Protein 6QM2 (pdb70)

Foldseek 3Di:
DADEDQDFPVCLQVCCVPVVVQQPDKDFDWDDDDHDIDTDADPVVVFVCVLVVVVVVCVVNNQDWDADPDPQADDGIQSDPVDSLPRGEHEGEDAQVDAGPDFHHWLLCVLVCCLQRVSSQVYWYWYFHWHADPRGMIGGNDIDIDTPQLFWWQDPPALTAFDADPLATTTGHGDRNPDPPDDQAHGHPDSLSVVLRSLVRLCSHPVNNVPSPCSQVSNQVSCCVVVVDGDDRDHCVVVVNSGHND

Radius of gyration: 19.68 Å; Cα contacts (8 Å, |Δi|>4): 451; chains: 1; bounding box: 54×49×56 Å

B-factor: mean 117.21, std 22.63, range [53.08, 209.74]

Solvent-accessible surface area: 13839 Å² total; per-residue (Å²): 117,70,157,122,100,94,24,48,1,95,93,0,31,59,41,0,54,101,118,51,130,7,93,92,33,114,30,88,42,98,110,139,130,84,142,96,61,92,42,34,117,113,97,112,52,2,20,114,79,14,60,109,102,0,4,28,14,0,156,173,86,60,5,37,28,33,90,31,144,67,139,116,11,5,3,17,9,27,2,32,95,194,55,128,26,67,73,4,0,12,5,32,18,8,31,58,103,63,75,4,53,20,38,7,3,35,0,102,70,0,2,59,34,0,23,137,84,0,24,9,3,75,0,24,1,0,0,0,0,14,26,12,72,137,121,0,41,16,40,14,115,46,15,35,31,58,45,0,54,55,0,0,52,0,40,108,62,39,0,0,12,8,57,50,126,211,54,84,17,69,74,0,63,9,0,34,33,53,43,179,92,197,112,100,33,53,32,5,107,42,26,52,5,0,0,1,0,0,37,55,0,1,126,54,5,83,51,4,107,148,56,17,105,98,3,73,131,97,0,42,95,16,12,124,183,74,58,140,129,83,11,92,4,41,142,18,146,103,19,18,130,70,0,40,85,233

InterPro domains:
  IPR019064 Type-2 restriction enzyme NlaIV [PF09564] (4-240)

Secondary structure (DSSP, 8-state):
---PPP--HHHHHHHHHHTS-TTT--B-EEEEETTEEEEE--SHHHHHHHHHHHHHHHHHTT---EE-S-SSSS-SEES-SS-TTSSEEEEEEEETTS------EEHHHHHHHHHH-GGGGG-EEEEEEEEE-TT--EEEEEEEEEEGGGG-B--SSSSS-EEEETTEEEEE-----S--S--SSPBPSSHHHHHHHHHHHHHHSTTTGGGSSSHHHHHHHHHHHHHSS------HHHHGGGTS--

Nearest PDB structures (foldseek):
  6qm2-assembly1_A-2  TM=1.004E+00  e=6.231E-53  Neisseria lactamica
  3e41-assembly1_A  TM=4.920E-01  e=2.384E-03  Haemophilus influenzae
  7xm0-assembly3_C  TM=4.792E-01  e=3.067E-01  Staphylococcus aureus
  7xm0-assembly2_B  TM=3.886E-01  e=3.067E-01  Staphylococcus aureus

Organism: Neisseria lactamica (NCBI:txid486)

Structure (mmCIF, N/CA/C/O backbone):
data_6QM2
#
_entry.id   6QM2
#
_cell.length_a   110.380
_cell.length_b   110.380
_cell.length_c   209.006
_cell.angle_alpha   90.00
_cell.angle_beta   90.00
_cell.angle_gamma   120.00
#
_symmetry.space_group_name_H-M   'P 62 2 2'
#
loop_
_entity.id
_entity.type
_entity.pdbx_description
1 polymer 'Type-2 restriction enzyme NlaIV'
2 non-polymer 'SODIUM ION'
3 non-polymer 'POTASSIUM ION'
4 water water
#
loop_
_atom_site.group_PDB
_atom_site.id
_atom_site.type_symbol
_atom_site.label_atom_id
_atom_site.label_alt_id
_atom_site.label_comp_id
_atom_site.label_asym_id
_atom_site.label_entity_id
_atom_site.label_seq_id
_atom_site.pdbx_PDB_ins_code
_atom_site.Cartn_x
_atom_site.Cartn_y
_atom_site.Cartn_z
_atom_site.occupancy
_atom_site.B_iso_or_equiv
_atom_site.auth_seq_id
_atom_site.auth_comp_id
_atom_site.auth_asym_id
_atom_site.auth_atom_id
_atom_site.pdbx_PDB_model_num
ATOM 1 N N . GLY A 1 1 ? 15.401 6.982 17.324 1.00 183.31 -2 GLY A N 1
ATOM 2 C CA . GLY A 1 1 ? 15.498 8.324 17.975 1.00 185.63 -2 GLY A CA 1
ATOM 3 C C . GLY A 1 1 ? 14.253 9.178 17.799 1.00 189.92 -2 GLY A C 1
ATOM 4 O O . GLY A 1 1 ? 13.416 9.254 18.702 1.00 189.52 -2 GLY A O 1
ATOM 5 N N . SER A 1 2 ? 14.139 9.820 16.634 1.00 190.24 -1 SER A N 1
ATOM 6 C CA . SER A 1 2 ? 13.018 10.724 16.328 1.00 183.97 -1 SER A CA 1
ATOM 7 C C . SER A 1 2 ? 12.863 10.980 14.815 1.00 181.86 -1 SER A C 1
ATOM 8 O O . SER A 1 2 ? 13.595 11.792 14.239 1.00 174.39 -1 SER A O 1
ATOM 11 N N . HIS A 1 3 ? 11.904 10.287 14.192 1.00 180.90 0 HIS A N 1
ATOM 12 C CA . HIS A 1 3 ? 11.596 10.442 12.759 1.00 180.20 0 HIS A CA 1
ATOM 13 C C . HIS A 1 3 ? 10.250 11.170 12.618 1.00 174.32 0 HIS A C 1
ATOM 14 O O . HIS A 1 3 ? 9.188 10.551 12.744 1.00 173.25 0 HIS A O 1
ATOM 21 N N . MET A 1 4 ? 10.298 12.480 12.364 1.00 166.26 1 MET A N 1
ATOM 22 C CA . MET A 1 4 ? 9.088 13.321 12.325 1.00 160.43 1 MET A CA 1
ATOM 23 C C . MET A 1 4 ? 8.508 13.485 10.923 1.00 154.45 1 MET A C 1
ATOM 24 O O . MET A 1 4 ? 9.181 13.997 10.028 1.00 160.16 1 MET A O 1
ATOM 29 N N . ILE A 1 5 ? 7.248 13.083 10.758 1.00 146.09 2 ILE A N 1
ATOM 30 C CA . ILE A 1 5 ? 6.530 13.202 9.480 1.00 146.27 2 ILE A CA 1
ATOM 31 C C . ILE A 1 5 ? 5.699 14.504 9.428 1.00 145.57 2 ILE A C 1
ATOM 32 O O . ILE A 1 5 ? 5.303 15.030 10.471 1.00 146.91 2 ILE A O 1
ATOM 37 N N . LYS A 1 6 ? 5.475 15.026 8.217 1.00 143.89 3 LYS A N 1
ATOM 38 C CA . LYS A 1 6 ? 4.562 16.160 7.972 1.00 136.60 3 LYS A CA 1
ATOM 39 C C . LYS A 1 6 ? 3.232 15.630 7.446 1.00 129.79 3 LYS A C 1
ATOM 40 O O . LYS A 1 6 ? 3.209 14.939 6.427 1.00 130.77 3 LYS A O 1
ATOM 46 N N . LEU A 1 7 ? 2.135 15.965 8.125 1.00 125.99 4 LEU A N 1
ATOM 47 C CA . LEU A 1 7 ? 0.790 15.571 7.690 1.00 122.45 4 LEU A CA 1
ATOM 48 C C . LEU A 1 7 ? -0.100 16.771 7.349 1.00 115.67 4 LEU A C 1
ATOM 49 O O . LEU A 1 7 ? 0.178 17.914 7.730 1.00 104.05 4 LEU A O 1
ATOM 54 N N . THR A 1 8 ? -1.162 16.474 6.604 1.00 114.35 5 THR A N 1
ATOM 55 C CA . THR A 1 8 ? -2.222 17.431 6.297 1.00 117.70 5 THR A CA 1
ATOM 56 C C . THR A 1 8 ? -3.473 17.106 7.130 1.00 118.89 5 THR A C 1
ATOM 57 O O . THR A 1 8 ? -3.581 16.022 7.712 1.00 122.94 5 THR A O 1
ATOM 61 N N . ALA A 1 9 ? -4.403 18.057 7.185 1.00 113.57 6 ALA A N 1
ATOM 62 C CA . ALA A 1 9 ? -5.623 17.934 7.988 1.00 111.36 6 ALA A CA 1
ATOM 63 C C . ALA A 1 9 ? -6.484 16.722 7.617 1.00 111.44 6 ALA A C 1
ATOM 64 O O . ALA A 1 9 ? -7.068 16.087 8.495 1.00 111.74 6 ALA A O 1
ATOM 66 N N . GLN A 1 10 ? -6.558 16.412 6.323 1.00 114.67 7 GLN A N 1
ATOM 67 C CA . GLN A 1 10 ? -7.309 15.247 5.834 1.00 115.34 7 GLN A CA 1
ATOM 68 C C . GLN A 1 10 ? -6.641 13.922 6.231 1.00 117.11 7 GLN A C 1
ATOM 69 O O . GLN A 1 10 ? -7.330 12.942 6.521 1.00 115.91 7 GLN A O 1
ATOM 75 N N . GLN A 1 11 ? -5.309 13.895 6.236 1.00 118.23 8 GLN A N 1
ATOM 76 C CA . GLN A 1 11 ? -4.556 12.720 6.686 1.00 123.43 8 GLN A CA 1
ATOM 77 C C . GLN A 1 11 ? -4.748 12.494 8.190 1.00 124.96 8 GLN A C 1
ATOM 78 O O . GLN A 1 11 ? -4.892 11.353 8.627 1.00 128.01 8 GLN A O 1
ATOM 84 N N . ILE A 1 12 ? -4.758 13.584 8.964 1.00 122.39 9 ILE A N 1
ATOM 85 C CA . ILE A 1 12 ? -5.023 13.529 10.413 1.00 115.31 9 ILE A CA 1
ATOM 86 C C . ILE A 1 12 ? -6.454 13.056 10.689 1.00 111.80 9 ILE A C 1
ATOM 87 O O . ILE A 1 12 ? -6.669 12.217 11.563 1.00 108.71 9 ILE A O 1
ATOM 92 N N . PHE A 1 13 ? -7.417 13.603 9.949 1.00 112.05 10 PHE A N 1
ATOM 93 C CA . PHE A 1 13 ? -8.816 13.177 10.036 1.00 114.23 10 PHE A CA 1
ATOM 94 C C . PHE A 1 13 ? -8.939 11.676 9.780 1.00 116.87 10 PHE A C 1
ATOM 95 O O . PHE A 1 13 ? -9.475 10.946 10.613 1.00 118.41 10 PHE A O 1
ATOM 103 N N . ASP A 1 14 ? -8.410 11.226 8.642 1.00 122.78 11 ASP A N 1
ATOM 104 C CA . ASP A 1 14 ? -8.471 9.810 8.253 1.00 123.56 11 ASP A CA 1
ATOM 105 C C . ASP A 1 14 ? -7.689 8.897 9.199 1.00 124.68 11 ASP A C 1
ATOM 106 O O . ASP A 1 14 ? -8.117 7.769 9.453 1.00 128.90 11 ASP A O 1
ATOM 111 N N . LYS A 1 15 ? -6.557 9.377 9.717 1.00 125.91 12 LYS A N 1
ATOM 112 C CA . LYS A 1 15 ? -5.751 8.587 10.651 1.00 130.17 12 LYS A CA 1
ATOM 113 C C . LYS A 1 15 ? -6.511 8.342 11.955 1.00 132.66 12 LYS A C 1
ATOM 114 O O . LYS A 1 15 ? -6.594 7.203 12.415 1.00 140.65 12 LYS A O 1
ATOM 120 N N . LEU A 1 16 ? -7.076 9.403 12.533 1.00 130.98 13 LEU A N 1
ATOM 121 C CA . LEU A 1 16 ? -7.921 9.282 13.732 1.00 126.12 13 LEU A CA 1
ATOM 122 C C . LEU A 1 16 ? -9.101 8.332 13.522 1.00 124.30 13 LEU A C 1
ATOM 123 O O . LEU A 1 16 ? -9.452 7.559 14.412 1.00 124.34 13 LEU A O 1
ATOM 128 N N . LEU A 1 17 ? -9.700 8.389 12.338 1.00 125.31 14 LEU A N 1
ATOM 129 C CA . LEU A 1 17 ? -10.904 7.618 12.045 1.00 131.02 14 LEU A CA 1
ATOM 130 C C . LEU A 1 17 ? -10.603 6.115 11.896 1.00 138.39 14 LEU A C 1
ATOM 131 O O . LEU A 1 17 ? -11.323 5.286 12.461 1.00 141.30 14 LEU A O 1
ATOM 136 N N . ASP A 1 18 ? -9.531 5.782 11.169 1.00 142.94 15 ASP A N 1
ATOM 137 C CA . ASP A 1 18 ? -9.195 4.388 10.803 1.00 139.36 15 ASP A CA 1
ATOM 138 C C . ASP A 1 18 ? -8.119 3.724 11.672 1.00 136.01 15 ASP A C 1
ATOM 139 O O . ASP A 1 18 ? -8.233 2.543 12.010 1.00 131.04 15 ASP A O 1
ATOM 144 N N . GLU A 1 19 ? -7.080 4.483 12.016 1.00 134.57 16 GLU A N 1
ATOM 145 C CA . GLU A 1 19 ? -5.894 3.953 12.696 1.00 137.64 16 GLU A CA 1
ATOM 146 C C . GLU A 1 19 ? -6.037 4.025 14.225 1.00 139.64 16 GLU A C 1
ATOM 147 O O . GLU A 1 19 ? -5.768 3.048 14.925 1.00 144.97 16 GLU A O 1
ATOM 153 N N . GLU A 1 20 ? -6.455 5.185 14.728 1.00 140.78 17 GLU A N 1
ATOM 154 C CA . GLU A 1 20 ? -6.790 5.368 16.150 1.00 135.41 17 GLU A CA 1
ATOM 155 C C . GLU A 1 20 ? -8.105 4.671 16.520 1.00 133.02 17 GLU A C 1
ATOM 156 O O . GLU A 1 20 ? -8.262 4.222 17.657 1.00 124.54 17 GLU A O 1
ATOM 162 N N . LYS A 1 21 ? -9.036 4.603 15.560 1.00 138.16 18 LYS A N 1
ATOM 163 C CA . LYS A 1 21 ? -10.401 4.091 15.769 1.00 142.55 18 LYS A CA 1
ATOM 164 C C . LYS A 1 21 ? -11.108 4.936 16.831 1.00 139.66 18 LYS A C 1
ATOM 165 O O . LYS A 1 21 ? -11.539 4.438 17.872 1.00 142.97 18 LYS A O 1
ATOM 171 N N . ILE A 1 22 ? -11.202 6.230 16.534 1.00 133.16 19 ILE A N 1
ATOM 172 C CA . ILE A 1 22 ? -11.723 7.234 17.466 1.00 127.95 19 ILE A CA 1
ATOM 173 C C . ILE A 1 22 ? -13.217 7.047 17.777 1.00 126.17 19 ILE A C 1
ATOM 174 O O . ILE A 1 22 ? -13.641 7.308 18.903 1.00 127.47 19 ILE A O 1
ATOM 179 N N . LEU A 1 23 ? -13.999 6.577 16.803 1.00 123.94 20 LEU A N 1
ATOM 180 C CA . LEU A 1 23 ? -15.449 6.418 16.986 1.00 129.83 20 LEU A CA 1
ATOM 181 C C . LEU A 1 23 ? -15.819 5.327 17.992 1.00 136.40 20 LEU A C 1
ATOM 182 O O . LEU A 1 23 ? -16.799 5.466 18.725 1.00 140.46 20 LEU A O 1
ATOM 187 N N . SER A 1 24 ? -15.033 4.253 18.019 1.00 143.57 21 SER A N 1
ATOM 188 C CA . SER A 1 24 ? -15.223 3.151 18.968 1.00 143.20 21 SER A CA 1
ATOM 189 C C . SER A 1 24 ? -14.358 3.267 20.239 1.00 138.23 21 SER A C 1
ATOM 190 O O . SER A 1 24 ? -14.452 2.415 21.123 1.00 143.20 21 SER A O 1
ATOM 193 N N . ALA A 1 25 ? -13.538 4.316 20.342 1.00 133.93 22 ALA A N 1
ATOM 194 C CA . ALA A 1 25 ? -12.619 4.480 21.476 1.00 132.69 22 ALA A CA 1
ATOM 195 C C . ALA A 1 25 ? -13.338 4.941 22.737 1.00 128.15 22 ALA A C 1
ATOM 196 O O . ALA A 1 25 ? -14.400 5.568 22.665 1.00 125.63 22 ALA A O 1
ATOM 198 N N A ASN A 1 26 ? -12.747 4.620 23.886 0.50 125.96 23 ASN A N 1
ATOM 199 N N B ASN A 1 26 ? -12.738 4.618 23.884 0.50 129.61 23 ASN A N 1
ATOM 200 C CA A ASN A 1 26 ? -13.267 5.022 25.190 0.50 125.10 23 ASN A CA 1
ATOM 201 C CA B ASN A 1 26 ? -13.241 5.000 25.203 0.50 131.00 23 ASN A CA 1
ATOM 202 C C A ASN A 1 26 ? -12.197 5.849 25.898 0.50 123.75 23 ASN A C 1
ATOM 203 C C B ASN A 1 26 ? -12.190 5.876 25.874 0.50 127.15 23 ASN A C 1
ATOM 204 O O A ASN A 1 26 ? -11.003 5.661 25.660 0.50 122.37 23 ASN A O 1
ATOM 205 O O B ASN A 1 26 ? -10.999 5.751 25.585 0.50 125.77 23 ASN A O 1
ATOM 214 N N . GLY A 1 27 ? -12.636 6.764 26.759 1.00 125.40 24 GLY A N 1
ATOM 215 C CA . GLY A 1 27 ? -11.732 7.662 27.484 1.00 124.85 24 GLY A CA 1
ATOM 216 C C . GLY A 1 27 ? -12.391 8.262 28.709 1.00 124.09 24 GLY A C 1
ATOM 217 O O . GLY A 1 27 ? -13.597 8.119 28.894 1.00 124.39 24 GLY A O 1
ATOM 218 N N . GLN A 1 28 ? -11.603 8.939 29.542 1.00 123.91 25 GLN A N 1
ATOM 219 C CA . GLN A 1 28 ? -12.106 9.508 30.798 1.00 122.52 25 GLN A CA 1
ATOM 220 C C . GLN A 1 28 ? -11.094 10.431 31.483 1.00 119.70 25 GLN A C 1
ATOM 221 O O . GLN A 1 28 ? -9.886 10.203 31.407 1.00 115.87 25 GLN A O 1
ATOM 227 N N . ILE A 1 29 ? -11.601 11.460 32.163 1.00 118.92 26 ILE A N 1
ATOM 228 C CA . ILE A 1 29 ? -10.762 12.351 32.974 1.00 118.66 26 ILE A CA 1
ATOM 229 C C . ILE A 1 29 ? -10.574 11.655 34.316 1.00 117.16 26 ILE A C 1
ATOM 230 O O . ILE A 1 29 ? -11.505 11.023 34.823 1.00 112.51 26 ILE A O 1
ATOM 235 N N . ARG A 1 30 ? -9.379 11.777 34.890 1.00 117.84 27 ARG A N 1
ATOM 236 C CA . ARG A 1 30 ? -9.048 11.065 36.121 1.00 121.23 27 ARG A CA 1
ATOM 237 C C . ARG A 1 30 ? -8.034 11.844 36.963 1.00 116.54 27 ARG A C 1
ATOM 238 O O . ARG A 1 30 ? -7.027 12.320 36.438 1.00 118.31 27 ARG A O 1
ATOM 246 N N . PHE A 1 31 ? -8.314 11.974 38.262 1.00 113.12 28 PHE A N 1
ATOM 247 C CA . PHE A 1 31 ? -7.444 12.701 39.191 1.00 113.98 28 PHE A CA 1
ATOM 248 C C . PHE A 1 31 ? -6.736 11.726 40.122 1.00 114.97 28 PHE A C 1
ATOM 249 O O . PHE A 1 31 ? -7.386 10.978 40.845 1.00 115.86 28 PHE A O 1
ATOM 257 N N . PHE A 1 32 ? -5.405 11.757 40.096 1.00 117.84 29 PHE A N 1
ATOM 258 C CA . PHE A 1 32 ? -4.561 10.926 40.946 1.00 120.49 29 PHE A CA 1
ATOM 2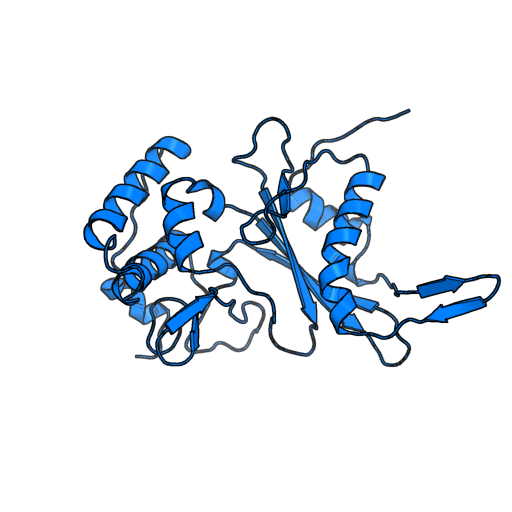59 C C . PHE A 1 32 ? -3.995 11.816 42.043 1.00 121.12 29 PHE A C 1
ATOM 260 O O . PHE A 1 32 ? -3.628 12.958 41.784 1.00 126.10 29 PHE A O 1
ATOM 268 N N . LEU A 1 33 ? -3.951 11.299 43.266 1.00 121.60 30 LEU A N 1
ATOM 269 C CA . LEU A 1 33 ? -3.231 11.942 44.370 1.00 121.05 30 LEU A CA 1
ATOM 270 C C . LEU A 1 33 ? -2.916 10.864 45.401 1.00 123.78 30 LEU A C 1
ATOM 271 O O . LEU A 1 33 ? -3.799 10.082 45.765 1.00 127.77 30 LEU A O 1
ATOM 276 N N . GLY A 1 34 ? -1.663 10.818 45.855 1.00 124.71 31 GLY A N 1
ATOM 277 C CA . GLY A 1 34 ? -1.209 9.778 46.773 1.00 126.51 31 GLY A CA 1
ATOM 278 C C . GLY A 1 34 ? -1.350 8.409 46.130 1.00 130.37 31 GLY A C 1
ATOM 279 O O . GLY A 1 34 ? -0.725 8.151 45.101 1.00 136.74 31 GLY A O 1
ATOM 280 N N . ASP A 1 35 ? -2.194 7.555 46.715 1.00 131.63 32 ASP A N 1
ATOM 281 C CA . ASP A 1 35 ? -2.488 6.218 46.166 1.00 130.14 32 ASP A CA 1
ATOM 282 C C . ASP A 1 35 ? -3.957 6.029 45.758 1.00 129.44 32 ASP A C 1
ATOM 283 O O . ASP A 1 35 ? -4.384 4.899 45.502 1.00 131.92 32 ASP A O 1
ATOM 288 N N . VAL A 1 36 ? -4.722 7.118 45.691 1.00 128.47 33 VAL A N 1
ATOM 289 C CA . VAL A 1 36 ? -6.129 7.052 45.302 1.00 128.59 33 VAL A CA 1
ATOM 290 C C . VAL A 1 36 ? -6.324 7.820 43.999 1.00 125.37 33 VAL A C 1
ATOM 291 O O . VAL A 1 36 ? -5.790 8.921 43.831 1.00 124.40 33 VAL A O 1
ATOM 295 N N . ASP A 1 37 ? -7.074 7.220 43.078 1.00 121.11 34 ASP A N 1
ATOM 296 C CA . ASP A 1 37 ? -7.473 7.881 41.844 1.00 123.06 34 ASP A CA 1
ATOM 297 C C . ASP A 1 37 ? -8.990 7.796 41.696 1.00 121.62 34 ASP A C 1
ATOM 298 O O . ASP A 1 37 ? -9.599 6.797 42.086 1.00 123.26 34 ASP A O 1
ATOM 303 N N . ILE A 1 38 ? -9.593 8.852 41.154 1.00 122.19 35 ILE A N 1
ATOM 304 C CA . ILE A 1 38 ? -11.047 8.926 40.989 1.00 123.54 35 ILE A CA 1
ATOM 305 C C . ILE A 1 38 ? -11.418 9.397 39.594 1.00 120.52 35 ILE A C 1
ATOM 306 O O . ILE A 1 38 ? -10.664 10.136 38.962 1.00 116.90 35 ILE A O 1
ATOM 311 N N . ILE A 1 39 ? -12.596 8.982 39.138 1.00 121.95 36 ILE A N 1
ATOM 312 C CA . ILE A 1 39 ? -13.207 9.538 37.934 1.00 123.68 36 ILE A CA 1
ATOM 313 C C . ILE A 1 39 ? -13.524 11.017 38.190 1.00 123.88 36 ILE A C 1
ATOM 314 O O . ILE A 1 39 ? -13.838 11.401 39.319 1.00 127.83 36 ILE A O 1
ATOM 319 N N . VAL A 1 40 ? -13.412 11.837 37.149 1.00 124.12 37 VAL A N 1
ATOM 320 C CA . VAL A 1 40 ? -13.817 13.239 37.205 1.00 123.74 37 VAL A CA 1
ATOM 321 C C . VAL A 1 40 ? -14.957 13.431 36.208 1.00 126.78 37 VAL A C 1
ATOM 322 O O . VAL A 1 40 ? -14.811 13.114 35.026 1.00 123.98 37 VAL A O 1
ATOM 326 N N . LYS A 1 41 ? -16.084 13.949 36.695 1.00 135.62 38 LYS A N 1
ATOM 327 C CA . LYS A 1 41 ? -17.320 14.023 35.912 1.00 145.60 38 LYS A CA 1
ATOM 328 C C . LYS A 1 41 ? -17.764 15.454 35.574 1.00 149.13 38 LYS A C 1
ATOM 329 O O . LYS A 1 41 ? -18.932 15.665 35.242 1.00 154.42 38 LYS A O 1
ATOM 335 N N . GLN A 1 42 ? -16.855 16.429 35.639 1.00 151.25 39 GLN A N 1
ATOM 336 C CA . GLN A 1 42 ? -17.181 17.799 35.220 1.00 153.86 39 GLN A CA 1
ATOM 337 C C . GLN A 1 42 ? -17.274 17.842 33.695 1.00 160.07 39 GLN A C 1
ATOM 338 O O . GLN A 1 42 ? -16.294 17.571 32.999 1.00 160.27 39 GLN A O 1
ATOM 344 N N . LYS A 1 43 ? -18.459 18.181 33.191 1.00 169.40 40 LYS A N 1
ATOM 345 C CA . LYS A 1 43 ? -18.808 17.981 31.775 1.00 177.27 40 LYS A CA 1
ATOM 346 C C . LYS A 1 43 ? -18.261 19.081 30.855 1.00 178.67 40 LYS A C 1
ATOM 347 O O . LYS A 1 43 ? -17.883 18.808 29.711 1.00 180.03 40 LYS A O 1
ATOM 353 N N . ASP A 1 44 ? -18.242 20.316 31.357 1.00 172.22 41 ASP A N 1
ATOM 354 C CA . ASP A 1 44 ? -17.680 21.471 30.630 1.00 163.35 41 ASP A CA 1
ATOM 355 C C . ASP A 1 44 ? -16.163 21.392 30.352 1.00 161.08 41 ASP A C 1
ATOM 356 O O . ASP A 1 44 ? -15.686 21.988 29.384 1.00 164.05 41 ASP A O 1
ATOM 361 N N . VAL A 1 45 ? -15.421 20.665 31.191 1.00 156.77 42 VAL A N 1
ATOM 362 C CA . VAL A 1 45 ? -13.962 20.494 31.031 1.00 151.40 42 VAL A CA 1
ATOM 363 C C . VAL A 1 45 ? -13.581 19.664 29.790 1.00 149.30 42 VAL A C 1
ATOM 364 O O . VAL A 1 45 ? -12.490 19.848 29.244 1.00 153.11 42 VAL A O 1
ATOM 368 N N . VAL A 1 46 ? -14.472 18.779 29.334 1.00 145.27 43 VAL A N 1
ATOM 369 C CA . VAL A 1 46 ? -14.167 17.875 28.212 1.00 146.01 43 VAL A CA 1
ATOM 370 C C . VAL A 1 46 ? -13.853 18.658 26.933 1.00 145.30 43 VAL A C 1
ATOM 371 O O . VAL A 1 46 ? -12.829 18.412 26.303 1.00 142.88 43 VAL A O 1
ATOM 375 N N . GLY A 1 47 ? -14.718 19.606 26.575 1.00 145.98 44 GLY A N 1
ATOM 376 C CA . GLY A 1 47 ? -14.542 20.428 25.368 1.00 143.62 44 GLY A CA 1
ATOM 377 C C . GLY A 1 47 ? -13.229 21.196 25.281 1.00 142.49 44 GLY A C 1
ATOM 378 O O . GLY A 1 47 ? -12.630 21.283 24.206 1.00 145.55 44 GLY A O 1
ATOM 379 N N . ASN A 1 48 ? -12.781 21.743 26.412 1.00 141.75 45 ASN A N 1
ATOM 380 C CA . ASN A 1 48 ? -11.511 22.488 26.482 1.00 140.57 45 ASN A CA 1
ATOM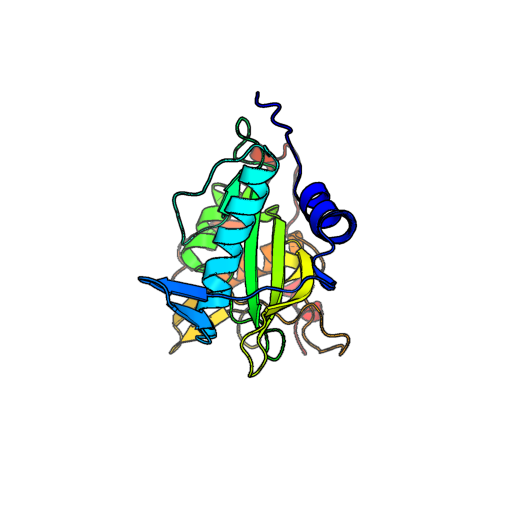 381 C C . ASN A 1 48 ? -10.275 21.591 26.388 1.00 136.51 45 ASN A C 1
ATOM 382 O O . ASN A 1 48 ? -9.205 22.055 25.980 1.00 132.74 45 ASN A O 1
ATOM 387 N N . ILE A 1 49 ? -10.428 20.321 26.770 1.00 132.26 46 ILE A N 1
ATOM 388 C CA . ILE A 1 49 ? -9.316 19.381 26.872 1.00 127.81 46 ILE A CA 1
ATOM 389 C C . ILE A 1 49 ? -9.120 18.493 25.634 1.00 123.90 46 ILE A C 1
ATOM 390 O O . ILE A 1 49 ? -8.040 17.928 25.470 1.00 130.36 46 ILE A O 1
ATOM 395 N N . ILE A 1 50 ? -10.130 18.371 24.768 1.00 120.20 47 ILE A N 1
ATOM 396 C CA . ILE A 1 50 ? -9.979 17.595 23.522 1.00 118.97 47 ILE A CA 1
ATOM 397 C C . ILE A 1 50 ? -8.901 18.242 22.650 1.00 119.80 47 ILE A C 1
ATOM 398 O O . ILE A 1 50 ? -8.077 17.545 22.061 1.00 119.33 47 ILE A O 1
ATOM 403 N N . GLN A 1 51 ? -8.914 19.572 22.575 1.00 124.29 48 GLN A N 1
ATOM 404 C CA . GLN A 1 51 ? -7.885 20.325 21.851 1.00 127.73 48 GLN A CA 1
ATOM 405 C C . GLN A 1 51 ? -6.475 20.006 22.375 1.00 123.54 48 GLN A C 1
ATOM 406 O O . GLN A 1 51 ? -5.553 19.794 21.587 1.00 117.74 48 GLN A O 1
ATOM 412 N N . GLU A 1 52 ? -6.330 19.952 23.699 1.00 121.74 49 GLU A N 1
ATOM 413 C CA . GLU A 1 52 ? -5.046 19.632 24.337 1.00 121.18 49 GLU A CA 1
ATOM 414 C C . GLU A 1 52 ? -4.631 18.192 24.025 1.00 111.83 49 GLU A C 1
ATOM 415 O O . GLU A 1 52 ? -3.448 17.910 23.826 1.00 108.33 49 GLU A O 1
ATOM 421 N N . TRP A 1 53 ? -5.615 17.294 24.004 1.00 106.02 50 TRP A N 1
ATOM 422 C CA . TRP A 1 53 ? -5.400 15.874 23.721 1.00 108.12 50 TRP A CA 1
ATOM 423 C C . TRP A 1 53 ? -4.905 15.618 22.305 1.00 110.36 50 TRP A C 1
ATOM 424 O O . TRP A 1 53 ? -4.015 14.789 22.106 1.00 117.59 50 TRP A O 1
ATOM 435 N N . LEU A 1 54 ? -5.495 16.302 21.325 1.00 109.58 51 LEU A N 1
ATOM 436 C CA . LEU A 1 54 ? -5.017 16.214 19.946 1.00 106.37 51 LEU A CA 1
ATOM 437 C C . LEU A 1 54 ? -3.571 16.695 19.867 1.00 106.70 51 LEU A C 1
ATOM 438 O O . LEU A 1 54 ? -2.760 16.097 19.167 1.00 108.72 51 LEU A O 1
ATOM 443 N N . GLY A 1 55 ? -3.258 17.763 20.602 1.00 108.93 52 GLY A N 1
ATOM 444 C CA . GLY A 1 55 ? -1.878 18.207 20.806 1.00 112.72 52 GLY A CA 1
ATOM 445 C C . GLY A 1 55 ? -0.957 17.081 21.246 1.00 116.11 52 GLY A C 1
ATOM 446 O O . GLY A 1 55 ? 0.092 16.864 20.646 1.00 120.00 52 GLY A O 1
ATOM 447 N N . GLY A 1 56 ? -1.367 16.353 22.282 1.00 117.58 53 GLY A N 1
ATOM 448 C CA . GLY A 1 56 ? -0.624 15.188 22.764 1.00 114.58 53 GLY A CA 1
ATOM 449 C C . GLY A 1 56 ? -0.554 14.039 21.770 1.00 113.02 53 GLY A C 1
ATOM 450 O O . GLY A 1 56 ? 0.464 13.359 21.686 1.00 117.40 53 GLY A O 1
ATOM 451 N N . TRP A 1 57 ? -1.640 13.821 21.030 1.00 111.22 54 TRP A N 1
ATOM 452 C CA . TRP A 1 57 ? -1.709 12.773 19.998 1.00 114.18 54 TRP A CA 1
ATOM 453 C C . TRP A 1 57 ? -0.789 13.056 18.818 1.00 118.54 54 TRP A C 1
ATOM 454 O O . TRP A 1 57 ? -0.138 12.147 18.308 1.00 123.52 54 TRP A O 1
ATOM 465 N N . LEU A 1 58 ? -0.769 14.307 18.366 1.00 118.65 55 LEU A N 1
ATOM 466 C CA . LEU A 1 58 ? 0.170 14.734 17.332 1.00 120.85 55 LEU A CA 1
ATOM 467 C C . LEU A 1 58 ? 1.614 14.578 17.817 1.00 125.59 55 LEU A C 1
ATOM 468 O O . LEU A 1 58 ? 2.457 14.031 17.105 1.00 131.26 55 LEU A O 1
ATOM 473 N N . ARG A 1 59 ? 1.877 15.044 19.037 1.00 127.80 56 ARG A N 1
ATOM 474 C CA . ARG A 1 59 ? 3.232 15.057 19.599 1.00 131.13 56 ARG A CA 1
ATOM 475 C C . ARG A 1 59 ? 3.767 13.637 19.851 1.00 134.81 56 ARG A C 1
ATOM 476 O O . ARG A 1 59 ? 4.969 13.398 19.716 1.00 135.01 56 ARG A O 1
ATOM 484 N N . LYS A 1 60 ? 2.871 12.705 20.189 1.00 138.52 57 LYS A N 1
ATOM 485 C CA . LYS A 1 60 ? 3.232 11.293 20.381 1.00 140.69 57 LYS A CA 1
ATOM 486 C C . LYS A 1 60 ? 3.417 10.529 19.067 1.00 136.34 57 LYS A C 1
ATOM 487 O O . LYS A 1 60 ? 4.144 9.538 19.038 1.00 144.92 57 LYS A O 1
ATOM 493 N N . ARG A 1 61 ? 2.766 10.972 17.992 1.00 131.90 58 ARG A N 1
ATOM 494 C CA . ARG A 1 61 ? 2.997 10.398 16.655 1.00 132.49 58 ARG A CA 1
ATOM 495 C C . ARG A 1 61 ? 4.114 11.097 15.863 1.00 132.67 58 ARG A C 1
ATOM 496 O O . ARG A 1 61 ? 4.238 10.881 14.653 1.00 127.11 58 ARG A O 1
ATOM 504 N N . GLU A 1 62 ? 4.916 11.929 16.539 1.00 136.20 59 GLU A N 1
ATOM 505 C CA . GLU A 1 62 ? 6.052 12.637 15.934 1.00 142.00 59 GLU A CA 1
ATOM 506 C C . GLU A 1 62 ? 5.630 13.652 14.850 1.00 143.31 59 GLU A C 1
ATOM 507 O O . GLU A 1 62 ? 6.485 14.146 14.107 1.00 145.76 59 GLU A O 1
ATOM 513 N N . ILE A 1 63 ? 4.335 13.990 14.786 1.00 137.28 60 ILE A N 1
ATOM 514 C CA . ILE A 1 63 ? 3.797 14.816 13.700 1.00 127.22 60 ILE A CA 1
ATOM 515 C C . ILE A 1 63 ? 4.180 16.276 13.933 1.00 124.66 60 ILE A C 1
ATOM 516 O O . ILE A 1 63 ? 4.141 16.785 15.054 1.00 116.82 60 ILE A O 1
ATOM 521 N N . GLU A 1 64 ? 4.540 16.931 12.839 1.00 126.95 61 GLU A N 1
ATOM 522 C CA . GLU A 1 64 ? 5.183 18.229 12.862 1.00 128.65 61 GLU A CA 1
ATOM 523 C C . GLU A 1 64 ? 4.102 19.302 12.950 1.00 120.81 61 GLU A C 1
ATOM 524 O O . GLU A 1 64 ? 3.142 19.266 12.176 1.00 118.15 61 GLU A O 1
ATOM 530 N N . PHE A 1 65 ? 4.237 20.229 13.902 1.00 114.53 62 PHE A N 1
ATOM 531 C CA . PHE A 1 65 ? 3.310 21.368 14.017 1.00 112.21 62 PHE A CA 1
ATOM 532 C C . PHE A 1 65 ? 3.814 22.492 14.918 1.00 108.01 62 PHE A C 1
ATOM 533 O O . PHE A 1 65 ? 4.722 22.302 15.725 1.00 105.21 62 PHE A O 1
ATOM 541 N N . ASP A 1 66 ? 3.186 23.654 14.771 1.00 112.12 63 ASP A N 1
ATOM 542 C CA . ASP A 1 66 ? 3.311 24.762 15.718 1.00 119.01 63 ASP A CA 1
ATOM 543 C C . ASP A 1 66 ? 1.949 25.047 16.338 1.00 119.11 63 ASP A C 1
ATOM 544 O O . ASP A 1 66 ? 0.912 24.691 15.774 1.00 117.48 63 ASP A O 1
ATOM 549 N N . VAL A 1 67 ? 1.970 25.701 17.498 1.00 118.96 64 VAL A N 1
ATOM 550 C CA . VAL A 1 67 ? 0.749 26.074 18.220 1.00 115.98 64 VAL A CA 1
ATOM 551 C C . VAL A 1 67 ? 0.499 27.567 18.100 1.00 113.71 64 VAL A C 1
ATOM 552 O O . VAL A 1 67 ? 1.434 28.366 17.995 1.00 116.96 64 VAL A O 1
ATOM 556 N N . SER A 1 68 ? -0.775 27.931 18.126 1.00 112.70 65 SER A N 1
ATOM 557 C CA . SER A 1 68 ? -1.184 29.318 18.003 1.00 116.33 65 SER A CA 1
ATOM 558 C C . SER A 1 68 ? -1.120 30.022 19.350 1.00 120.25 65 SER A C 1
ATOM 559 O O . SER A 1 68 ? -1.588 29.494 20.357 1.00 122.90 65 SER A O 1
ATOM 562 N N . THR A 1 69 ? -0.559 31.227 19.347 1.00 126.78 66 THR A N 1
ATOM 563 C CA . THR A 1 69 ? -0.439 32.048 20.552 1.00 132.00 66 THR A CA 1
ATOM 564 C C . THR A 1 69 ? -1.689 32.911 20.825 1.00 133.65 66 THR A C 1
ATOM 565 O O . THR A 1 69 ? -1.770 33.562 21.868 1.00 139.76 66 THR A O 1
ATOM 569 N N . ASN A 1 70 ? -2.644 32.917 19.890 1.00 133.46 67 ASN A N 1
ATOM 570 C CA . ASN A 1 70 ? -3.869 33.710 19.981 1.00 130.94 67 ASN A CA 1
ATOM 571 C C . ASN A 1 70 ? -5.062 32.760 20.110 1.00 129.17 67 ASN A C 1
ATOM 572 O O . ASN A 1 70 ? -5.375 32.044 19.161 1.00 119.25 67 ASN A O 1
ATOM 577 N N . THR A 1 71 ? -5.723 32.749 21.266 1.00 134.94 68 THR A N 1
ATOM 578 C CA . THR A 1 71 ? -6.913 31.904 21.471 1.00 137.88 68 THR A CA 1
ATOM 579 C C . THR A 1 71 ? -8.181 32.440 20.785 1.00 134.52 68 THR A C 1
ATOM 580 O O . THR A 1 71 ? -9.089 31.663 20.477 1.00 128.41 68 THR A O 1
ATOM 584 N N . GLN A 1 72 ? -8.238 33.753 20.549 1.00 134.19 69 GLN A N 1
ATOM 585 C CA . GLN A 1 72 ? -9.438 34.410 20.002 1.00 136.67 69 GLN A CA 1
ATOM 586 C C . GLN A 1 72 ? -9.674 34.202 18.500 1.00 131.71 69 GLN A C 1
ATOM 587 O O . GLN A 1 72 ? -10.813 34.309 18.038 1.00 131.37 69 GLN A O 1
ATOM 593 N N . MET A 1 73 ? -8.613 33.902 17.751 1.00 129.76 70 MET A N 1
ATOM 594 C CA . MET A 1 73 ? -8.670 33.788 16.289 1.00 126.31 70 MET A CA 1
ATOM 595 C C . MET A 1 73 ? -8.224 32.396 15.850 1.00 120.20 70 MET A C 1
ATOM 596 O O . MET A 1 73 ? -7.431 31.771 16.553 1.00 117.55 70 MET A O 1
ATOM 601 N N . PRO A 1 74 ? -8.719 31.892 14.697 1.00 116.59 71 PRO A N 1
ATOM 602 C CA . PRO A 1 74 ? -8.116 30.657 14.175 1.00 114.63 71 PRO A CA 1
ATOM 603 C C . PRO A 1 74 ? -6.698 30.898 13.623 1.00 111.07 71 PRO A C 1
ATOM 604 O O . PRO A 1 74 ? -6.338 32.049 13.348 1.00 110.47 71 PRO A O 1
ATOM 608 N N . PRO A 1 75 ? -5.882 29.833 13.483 1.00 106.67 72 PRO A N 1
ATOM 609 C CA . PRO A 1 75 ? -6.116 28.424 13.791 1.00 107.07 72 PRO A CA 1
ATOM 610 C C . PRO A 1 75 ? -5.611 28.053 15.189 1.00 104.45 72 PRO A C 1
ATOM 611 O O . PRO A 1 75 ? -5.195 28.933 15.944 1.00 99.96 72 PRO A O 1
ATOM 615 N N . ASP A 1 76 ? -5.679 26.770 15.529 1.00 102.14 73 ASP A N 1
ATOM 616 C CA . ASP A 1 76 ? -5.082 26.245 16.759 1.00 104.59 73 ASP A CA 1
ATOM 617 C C . ASP A 1 76 ? -3.709 25.649 16.470 1.00 102.84 73 ASP A C 1
ATOM 618 O O . ASP A 1 76 ? -2.766 25.861 17.238 1.00 101.33 73 ASP A O 1
ATOM 623 N N . PHE A 1 77 ? -3.604 24.901 15.372 1.00 105.16 74 PHE A N 1
ATOM 624 C CA . PHE A 1 77 ? -2.344 24.293 14.949 1.00 105.79 74 PHE A CA 1
ATOM 625 C C . PHE A 1 77 ? -1.948 24.713 13.539 1.00 104.61 74 PHE A C 1
ATOM 626 O O . PHE A 1 77 ? -2.799 24.838 12.654 1.00 104.33 74 PHE A O 1
ATOM 634 N N . PHE A 1 78 ? -0.647 24.926 13.351 1.00 103.46 75 PHE A N 1
ATOM 635 C CA . PHE A 1 78 ? -0.045 25.107 12.032 1.00 100.21 75 PHE A CA 1
ATOM 636 C C . PHE A 1 78 ? 0.625 23.793 11.626 1.00 98.33 75 PHE A C 1
ATOM 637 O O . PHE A 1 78 ? 1.682 23.458 12.155 1.00 101.15 75 PHE A O 1
ATOM 645 N N . LEU A 1 79 ? 0.023 23.055 10.694 1.00 96.27 76 LEU A N 1
ATOM 646 C CA . LEU A 1 79 ? 0.559 21.744 10.278 1.00 101.60 76 LEU A CA 1
ATOM 647 C C . LEU A 1 79 ? 1.788 21.809 9.343 1.00 105.92 76 LEU A C 1
ATOM 648 O O . LEU A 1 79 ? 2.417 20.779 9.076 1.00 104.28 76 LEU A O 1
ATOM 653 N N . ASN A 1 80 ? 2.110 23.007 8.848 1.00 105.72 77 ASN A N 1
ATOM 654 C CA . ASN A 1 80 ? 3.281 23.250 8.013 1.00 105.44 77 ASN A CA 1
ATOM 655 C C . ASN A 1 80 ? 4.119 24.344 8.687 1.00 104.77 77 ASN A C 1
ATOM 656 O O . ASN A 1 80 ? 3.756 25.522 8.647 1.00 104.35 77 ASN A O 1
ATOM 661 N N . LYS A 1 81 ? 5.229 23.946 9.312 1.00 107.65 78 LYS A N 1
ATOM 662 C CA . LYS A 1 81 ? 6.102 24.880 10.053 1.00 112.14 78 LYS A CA 1
ATOM 663 C C . LYS A 1 81 ? 6.706 25.991 9.186 1.00 112.07 78 LYS A C 1
ATOM 664 O O . LYS A 1 81 ? 6.924 27.106 9.669 1.00 103.85 78 LYS A O 1
ATOM 670 N N . LYS A 1 82 ? 6.971 25.676 7.917 1.00 119.66 79 LYS A N 1
ATOM 671 C CA . LYS A 1 82 ? 7.561 26.628 6.967 1.00 125.37 79 LYS A CA 1
ATOM 672 C C . LYS A 1 82 ? 6.535 27.530 6.268 1.00 121.98 79 LYS A C 1
ATOM 673 O O . LYS A 1 82 ? 6.883 28.632 5.838 1.00 119.79 79 LYS A O 1
ATOM 679 N N . ASP A 1 83 ? 5.289 27.063 6.150 1.00 119.64 80 ASP A N 1
ATOM 680 C CA . ASP A 1 83 ? 4.205 27.841 5.536 1.00 116.26 80 ASP A CA 1
ATOM 681 C C . ASP A 1 83 ? 3.042 27.999 6.524 1.00 115.17 80 ASP A C 1
ATOM 682 O O . ASP A 1 83 ? 2.173 27.131 6.634 1.00 114.20 80 ASP A O 1
ATOM 687 N N . ARG A 1 84 ? 3.029 29.127 7.230 1.00 115.24 81 ARG A N 1
ATOM 688 C CA . ARG A 1 84 ? 1.994 29.415 8.230 1.00 114.40 81 ARG A CA 1
ATOM 689 C C . ARG A 1 84 ? 0.747 30.108 7.646 1.00 108.82 81 ARG A C 1
ATOM 690 O O . ARG A 1 84 ? -0.077 30.636 8.397 1.00 109.58 81 ARG A O 1
ATOM 698 N N . SER A 1 85 ? 0.619 30.125 6.318 1.00 103.43 82 SER A N 1
ATOM 699 C CA . SER A 1 85 ? -0.611 30.544 5.655 1.00 99.92 82 SER A CA 1
ATOM 700 C C . SER A 1 85 ? -1.398 29.375 5.058 1.00 95.05 82 SER A C 1
ATOM 701 O O . SER A 1 85 ? -2.501 29.582 4.558 1.00 96.40 82 SER A O 1
ATOM 704 N N . ARG A 1 86 ? -0.842 28.164 5.107 1.00 92.42 83 ARG A N 1
ATOM 705 C CA . ARG A 1 86 ? -1.499 26.972 4.563 1.00 97.35 83 ARG A CA 1
ATOM 706 C C . ARG A 1 86 ? -1.442 25.847 5.585 1.00 97.17 83 ARG A C 1
ATOM 707 O O . ARG A 1 86 ? -0.654 25.898 6.530 1.00 93.23 83 ARG A O 1
ATOM 715 N N . GLU A 1 87 ? -2.283 24.834 5.379 1.00 103.36 84 GLU A N 1
ATOM 716 C CA . GLU A 1 87 ? -2.353 23.653 6.248 1.00 106.78 84 GLU A CA 1
ATOM 717 C C . GLU A 1 87 ? -2.661 24.045 7.707 1.00 104.90 84 GLU A C 1
ATOM 718 O O . GLU A 1 87 ? -1.963 23.637 8.642 1.00 103.75 84 GLU A O 1
ATOM 724 N N . LEU A 1 88 ? -3.719 24.841 7.874 1.00 103.30 85 LEU A N 1
ATOM 725 C CA . LEU A 1 88 ? -4.120 25.403 9.172 1.00 99.98 85 LEU A CA 1
ATOM 726 C C . LEU A 1 88 ? -5.278 24.603 9.776 1.00 102.23 85 LEU A C 1
ATOM 727 O O . LEU A 1 88 ? -6.261 24.322 9.086 1.00 104.60 85 LEU A O 1
ATOM 732 N N . LEU A 1 89 ? -5.162 24.261 11.062 1.00 101.63 86 LEU A N 1
ATOM 733 C CA . LEU A 1 89 ? -6.125 23.390 11.743 1.00 100.06 86 LEU A CA 1
ATOM 734 C C . LEU A 1 89 ? -6.730 24.063 12.980 1.00 99.71 86 LEU A C 1
ATOM 735 O O . LEU A 1 89 ? -5.999 24.535 13.853 1.00 97.41 86 LEU A O 1
ATOM 740 N N . GLU A 1 90 ? -8.063 24.101 13.036 1.00 99.83 87 GLU A N 1
ATOM 741 C CA . GLU A 1 90 ? -8.816 24.532 14.221 1.00 101.03 87 GLU A CA 1
ATOM 742 C C . GLU A 1 90 ? -9.514 23.298 14.799 1.00 100.35 87 GLU A C 1
ATOM 743 O O . GLU A 1 90 ? -10.183 22.566 14.066 1.00 96.38 87 GLU A O 1
ATOM 749 N N . VAL A 1 91 ? -9.351 23.071 16.104 1.00 102.61 88 VAL A N 1
ATOM 750 C CA . VAL A 1 91 ? -10.049 21.990 16.804 1.00 105.53 88 VAL A CA 1
ATOM 751 C C . VAL A 1 91 ? -11.245 22.559 17.557 1.00 105.39 88 VAL A C 1
ATOM 752 O O . VAL A 1 91 ? -11.112 23.549 18.281 1.00 100.90 88 VAL A O 1
ATOM 756 N N . LYS A 1 92 ? -12.399 21.913 17.379 1.00 106.91 89 LYS A N 1
ATOM 757 C CA . LYS A 1 92 ? -13.644 22.277 18.055 1.00 108.24 89 LYS A CA 1
ATOM 758 C C . LYS A 1 92 ? -14.280 21.046 18.687 1.00 111.49 89 LYS A C 1
ATOM 759 O O . LYS A 1 92 ? -14.166 19.934 18.165 1.00 107.34 89 LYS A O 1
ATOM 765 N N . ALA A 1 93 ? -14.946 21.257 19.819 1.00 116.13 90 ALA A N 1
ATOM 766 C CA . ALA A 1 93 ? -15.627 20.183 20.532 1.00 113.65 90 ALA A CA 1
ATOM 767 C C . ALA A 1 93 ? -16.949 20.678 21.100 1.00 115.02 90 ALA A C 1
ATOM 768 O O . ALA A 1 93 ? -17.042 21.808 21.593 1.00 116.92 90 ALA A O 1
ATOM 770 N N . PHE A 1 94 ? -17.969 19.828 21.008 1.00 113.80 91 PHE A N 1
ATOM 771 C CA . PHE A 1 94 ? -19.271 20.100 21.607 1.00 114.73 91 PHE A CA 1
ATOM 772 C C . PHE A 1 94 ? -19.933 18.801 22.053 1.00 118.98 91 PHE A C 1
ATOM 773 O O . PHE A 1 94 ? -19.701 17.741 21.463 1.00 118.12 91 PHE A O 1
ATOM 781 N N . ASN A 1 95 ? -20.743 18.892 23.107 1.00 123.34 92 ASN A N 1
ATOM 782 C CA . ASN A 1 95 ? -21.517 17.756 23.585 1.00 123.33 92 ASN A CA 1
ATOM 783 C C . ASN A 1 95 ? -22.558 17.410 22.522 1.00 118.99 92 ASN A C 1
ATOM 784 O O . ASN A 1 95 ? -23.393 18.247 22.180 1.00 119.59 92 ASN A O 1
ATOM 789 N N . ARG A 1 96 ? -22.493 16.182 22.008 1.00 115.10 93 ARG A N 1
ATOM 790 C CA . ARG A 1 96 ? -23.313 15.750 20.869 1.00 118.13 93 ARG A CA 1
ATOM 791 C C . ARG A 1 96 ? -24.824 15.731 21.157 1.00 123.75 93 ARG A C 1
ATOM 792 O O . ARG A 1 96 ? -25.618 15.839 20.224 1.00 120.66 93 ARG A O 1
ATOM 800 N N . ASN A 1 97 ? -25.219 15.612 22.428 1.00 134.31 94 ASN A N 1
ATOM 801 C CA . ASN A 1 97 ? -26.648 15.563 22.800 1.00 140.35 94 ASN A CA 1
ATOM 802 C C . ASN A 1 97 ? -27.391 16.872 22.500 1.00 140.30 94 ASN A C 1
ATOM 803 O O . ASN A 1 97 ? -28.576 16.840 22.159 1.00 141.76 94 ASN A O 1
ATOM 808 N N . ALA A 1 98 ? -26.695 18.004 22.634 1.00 138.69 95 ALA A N 1
ATOM 809 C CA . ALA A 1 98 ? -27.234 19.327 22.290 1.00 136.57 95 ALA A CA 1
ATOM 810 C C . ALA A 1 98 ? -26.583 19.892 21.020 1.00 133.30 95 ALA A C 1
ATOM 811 O O . ALA A 1 98 ? -25.645 19.306 20.479 1.00 129.67 95 ALA A O 1
ATOM 813 N N . SER A 1 99 ? -27.093 21.035 20.558 1.00 133.17 96 SER A N 1
ATOM 814 C CA . SER A 1 99 ? -26.545 21.736 19.385 1.00 127.16 96 SER A CA 1
ATOM 815 C C . SER A 1 99 ? -25.141 22.296 19.656 1.00 123.14 96 SER A C 1
ATOM 816 O O . SER A 1 99 ? -24.769 22.463 20.820 1.00 115.43 96 SER A O 1
ATOM 819 N N . PRO A 1 100 ? -24.360 22.589 18.587 1.00 122.31 97 PRO A N 1
ATOM 820 C CA . PRO A 1 100 ? -22.971 23.043 18.775 1.00 120.59 97 PRO A CA 1
ATOM 821 C C . PRO A 1 100 ? -22.823 24.344 19.582 1.00 116.96 97 PRO A C 1
ATOM 822 O O . PRO A 1 100 ? -23.340 25.389 19.180 1.00 111.02 97 PRO A O 1
ATOM 826 N N . GLY A 1 101 ? -22.119 24.251 20.711 1.00 115.23 98 GLY A N 1
ATOM 827 C CA . GLY A 1 101 ? -21.951 25.365 21.644 1.00 118.86 98 GLY A CA 1
ATOM 828 C C . GLY A 1 101 ? -20.726 26.236 21.420 1.00 120.56 98 GLY A C 1
ATOM 829 O O . GLY A 1 101 ? -20.573 27.265 22.085 1.00 123.98 98 GLY A O 1
ATOM 830 N N . PHE A 1 102 ? -19.848 25.827 20.503 1.00 118.72 99 PHE A N 1
ATOM 831 C CA . PHE A 1 102 ? -18.626 26.588 20.206 1.00 112.51 99 PHE A CA 1
ATOM 832 C C . PHE A 1 102 ? -18.919 27.816 19.350 1.00 110.28 99 PHE A C 1
ATOM 833 O O . PHE A 1 102 ? -19.957 27.898 18.694 1.00 105.90 99 PHE A O 1
ATOM 841 N N . ASP A 1 103 ? -17.986 28.761 19.379 1.00 113.01 100 ASP A N 1
ATOM 842 C CA . ASP A 1 103 ? -18.043 29.968 18.562 1.00 116.83 100 ASP A CA 1
ATOM 843 C C . ASP A 1 103 ? -17.014 29.868 17.438 1.00 111.46 100 ASP A C 1
ATOM 844 O O . ASP A 1 103 ? -15.992 29.200 17.583 1.00 112.59 100 ASP A O 1
ATOM 849 N N . ILE A 1 104 ? -17.284 30.536 16.322 1.00 105.71 101 ILE A N 1
ATOM 850 C CA . ILE A 1 104 ? -16.326 30.610 15.224 1.00 103.58 101 ILE A CA 1
ATOM 851 C C . ILE A 1 104 ? -15.287 31.674 15.586 1.00 102.44 101 ILE A C 1
ATOM 852 O O . ILE A 1 104 ? -14.108 31.358 15.759 1.00 111.86 101 ILE A O 1
ATOM 857 N N . ALA A 1 105 ? -15.738 32.918 15.734 1.00 95.97 102 ALA A N 1
ATOM 858 C CA . ALA A 1 105 ? -14.864 34.048 16.071 1.00 94.44 102 ALA A CA 1
ATOM 859 C C . ALA A 1 105 ? -15.685 35.318 16.267 1.00 92.04 102 ALA A C 1
ATOM 860 O O . ALA A 1 105 ? -16.798 35.419 15.754 1.00 97.00 102 ALA A O 1
ATOM 862 N N . ASP A 1 106 ? -15.132 36.288 16.995 1.00 88.66 103 ASP A N 1
ATOM 863 C CA . ASP A 1 106 ? -15.724 37.625 17.069 1.00 87.65 103 ASP A CA 1
ATOM 864 C C . ASP A 1 106 ? -15.874 38.147 15.648 1.00 88.21 103 ASP A C 1
ATOM 865 O O . ASP A 1 106 ? -14.926 38.071 14.872 1.00 94.40 103 ASP A O 1
ATOM 870 N N . PHE A 1 107 ? -17.057 38.652 15.302 1.00 87.24 104 PHE A N 1
ATOM 871 C CA . PHE A 1 107 ? -17.307 39.122 13.939 1.00 86.94 104 PHE A CA 1
ATOM 872 C C . PHE A 1 107 ? -16.426 40.312 13.541 1.00 86.35 104 PHE A C 1
ATOM 873 O O . PHE A 1 107 ? -15.891 40.331 12.430 1.00 82.03 104 PHE A O 1
ATOM 881 N N . LYS A 1 108 ? -16.282 41.301 14.423 1.00 89.22 105 LYS A N 1
ATOM 882 C CA . LYS A 1 108 ? -15.482 42.483 14.084 1.00 94.65 105 LYS A CA 1
ATOM 883 C C . LYS A 1 108 ? -14.050 42.079 13.759 1.00 95.73 105 LYS A C 1
ATOM 884 O O . LYS A 1 108 ? -13.497 42.529 12.760 1.00 94.81 105 LYS A O 1
ATOM 890 N N . MET A 1 109 ? -13.467 41.227 14.597 1.00 98.42 106 MET A N 1
ATOM 891 C CA . MET A 1 109 ? -12.104 40.745 14.378 1.00 100.54 106 MET A CA 1
ATOM 892 C C . MET A 1 109 ? -11.975 39.937 13.089 1.00 94.91 106 MET A C 1
ATOM 893 O O . MET A 1 109 ? -11.006 40.106 12.349 1.00 97.64 106 MET A O 1
ATOM 898 N N . TYR A 1 110 ? -12.958 39.077 12.830 1.00 90.04 107 TYR A N 1
ATOM 899 C CA . TYR A 1 110 ? -12.932 38.151 11.688 1.00 87.61 107 TYR A CA 1
ATOM 900 C C . TYR A 1 110 ? -13.154 38.837 10.352 1.00 86.09 107 TYR A C 1
ATOM 901 O O . TYR A 1 110 ? -12.526 38.460 9.372 1.00 84.49 107 TYR A O 1
ATOM 910 N N . SER A 1 111 ? -14.035 39.835 10.312 1.00 88.42 108 SER A N 1
ATOM 911 C CA . SER A 1 111 ? -14.235 40.627 9.097 1.00 94.22 108 SER A CA 1
ATOM 912 C C . SER A 1 111 ? -12.958 41.381 8.684 1.00 97.55 108 SER A C 1
ATOM 913 O O . SER A 1 111 ? -12.677 41.493 7.490 1.00 100.25 108 SER A O 1
ATOM 916 N N . ASP A 1 112 ? -12.195 41.878 9.662 1.00 100.72 109 ASP A N 1
ATOM 917 C CA . ASP A 1 112 ? -10.898 42.529 9.401 1.00 106.71 109 ASP A CA 1
ATOM 918 C C . ASP A 1 112 ? -9.816 41.520 9.047 1.00 103.80 109 ASP A C 1
ATOM 919 O O . ASP A 1 112 ? -9.016 41.760 8.147 1.00 104.94 109 ASP A O 1
ATOM 924 N N . GLU A 1 113 ? -9.791 40.408 9.777 1.00 103.63 110 GLU A N 1
ATOM 925 C CA . GLU A 1 113 ? -8.791 39.353 9.596 1.00 104.00 110 GLU A CA 1
ATOM 926 C C . GLU A 1 113 ? -8.772 38.813 8.168 1.00 101.96 110 GLU A C 1
ATOM 927 O O . GLU A 1 113 ? -7.701 38.682 7.584 1.00 106.54 110 GLU A O 1
ATOM 933 N N . ILE A 1 114 ? -9.943 38.499 7.613 1.00 99.37 111 ILE A N 1
ATOM 934 C CA . ILE A 1 114 ? -10.013 37.865 6.284 1.00 97.37 111 ILE A CA 1
ATOM 935 C C . ILE A 1 114 ? -9.676 38.790 5.099 1.00 98.72 111 ILE A C 1
ATOM 936 O O . ILE A 1 114 ? -9.475 38.306 3.988 1.00 100.24 111 ILE A O 1
ATOM 941 N N . ILE A 1 115 ? -9.618 40.101 5.325 1.00 98.92 112 ILE A N 1
ATOM 942 C CA . ILE A 1 115 ? -9.022 41.016 4.344 1.00 101.71 112 ILE A CA 1
ATOM 943 C C . ILE A 1 115 ? -7.495 40.932 4.393 1.00 105.58 112 ILE A C 1
ATOM 944 O O . ILE A 1 115 ? -6.851 40.809 3.358 1.00 113.38 112 ILE A O 1
ATOM 949 N N . HIS A 1 116 ? -6.925 41.012 5.591 1.00 106.88 113 HIS A N 1
ATOM 950 C CA . HIS A 1 116 ? -5.470 40.972 5.763 1.00 109.82 113 HIS A CA 1
ATOM 951 C C . HIS A 1 116 ? -4.912 39.568 5.492 1.00 107.22 113 HIS A C 1
ATOM 952 O O . HIS A 1 116 ? -3.818 39.428 4.944 1.00 114.62 113 HIS A O 1
ATOM 959 N N . LYS A 1 117 ? -5.679 38.540 5.859 1.00 101.35 114 LYS A N 1
ATOM 960 C CA . LYS A 1 117 ? -5.259 37.145 5.745 1.00 99.33 114 LYS A CA 1
ATOM 961 C C . LYS A 1 117 ? -6.400 36.265 5.197 1.00 96.11 114 LYS A C 1
ATOM 962 O O . LYS A 1 117 ? -6.968 35.452 5.931 1.00 95.93 114 LYS A O 1
ATOM 968 N N . PRO A 1 118 ? -6.735 36.413 3.898 1.00 94.69 115 PRO A N 1
ATOM 969 C CA . PRO A 1 118 ? -7.808 35.620 3.263 1.00 92.75 115 PRO A CA 1
ATOM 970 C C . PRO A 1 118 ? -7.635 34.109 3.357 1.00 91.21 115 PRO A C 1
ATOM 971 O O . PRO A 1 118 ? -8.621 33.377 3.348 1.00 93.77 115 PRO A O 1
ATOM 975 N N . TYR A 1 119 ? -6.390 33.655 3.420 1.00 89.86 116 TYR A N 1
ATOM 976 C CA . TYR A 1 119 ? -6.082 32.239 3.650 1.00 93.04 116 TYR A CA 1
ATOM 977 C C . TYR A 1 119 ? -6.684 31.619 4.930 1.00 96.73 116 TYR A C 1
ATOM 978 O O . TYR A 1 119 ? -6.750 30.387 5.042 1.00 95.81 116 TYR A O 1
ATOM 987 N N . MET A 1 120 ? -7.117 32.454 5.879 1.00 96.40 117 MET A N 1
ATOM 988 C CA . MET A 1 120 ? -7.885 31.976 7.038 1.00 97.15 117 MET A CA 1
ATOM 989 C C . MET A 1 120 ? -9.218 31.314 6.668 1.00 95.64 117 MET A C 1
ATOM 990 O O . MET A 1 120 ? -9.693 30.442 7.392 1.00 100.08 117 MET A O 1
ATOM 995 N N . LEU A 1 121 ? -9.804 31.702 5.539 1.00 92.16 118 LEU A N 1
ATOM 996 C CA . LEU A 1 121 ? -11.040 31.073 5.056 1.00 92.07 118 LEU A CA 1
ATOM 997 C C . LEU A 1 121 ? -10.875 29.605 4.641 1.00 91.04 118 LEU A C 1
ATOM 998 O O . LEU A 1 121 ? -11.874 28.892 4.514 1.00 89.80 118 LEU A O 1
ATOM 1003 N N . ASP A 1 122 ? -9.634 29.166 4.412 1.00 95.00 119 ASP A N 1
ATOM 1004 C CA . ASP A 1 122 ? -9.342 27.775 4.061 1.00 99.77 119 ASP A CA 1
ATOM 1005 C C . ASP A 1 122 ? -8.853 26.962 5.264 1.00 99.69 119 ASP A C 1
ATOM 1006 O O . ASP A 1 122 ? -8.317 25.869 5.077 1.00 104.61 119 ASP A O 1
ATOM 1011 N N . VAL A 1 123 ? -9.040 27.474 6.486 1.00 97.65 120 VAL A N 1
ATOM 1012 C CA . VAL A 1 123 ? -8.727 26.707 7.702 1.00 94.77 120 VAL A CA 1
ATOM 1013 C C . VAL A 1 123 ? -9.651 25.494 7.784 1.00 96.25 120 VAL A C 1
ATOM 1014 O O . VAL A 1 123 ? -10.846 25.597 7.487 1.00 97.56 120 VAL A O 1
ATOM 1018 N N . ASP A 1 124 ? -9.086 24.353 8.174 1.00 99.22 121 ASP A N 1
ATOM 1019 C CA . ASP A 1 124 ? -9.862 23.129 8.377 1.00 104.82 121 ASP A CA 1
ATOM 1020 C C . ASP A 1 124 ? -10.282 23.024 9.842 1.00 101.84 121 ASP A C 1
ATOM 1021 O O . ASP A 1 124 ? -9.465 23.232 10.747 1.00 95.91 121 ASP A O 1
ATOM 1026 N N . TYR A 1 125 ? -11.561 22.712 10.058 1.00 101.11 122 TYR A N 1
ATOM 1027 C CA . TYR A 1 125 ? -12.128 22.562 11.396 1.00 100.76 122 TYR A CA 1
ATOM 1028 C C . TYR A 1 125 ? -12.316 21.082 11.703 1.00 98.20 122 TYR A C 1
ATOM 1029 O O . TYR A 1 125 ? -13.198 20.442 11.128 1.00 96.29 122 TYR A O 1
ATOM 1038 N N . LEU A 1 126 ? -11.468 20.545 12.581 1.00 96.70 123 LEU A N 1
ATOM 1039 C CA . LEU A 1 126 ? -11.618 19.180 13.082 1.00 96.83 123 LEU A CA 1
ATOM 1040 C C . LEU A 1 126 ? -12.556 19.247 14.279 1.00 96.47 123 LEU A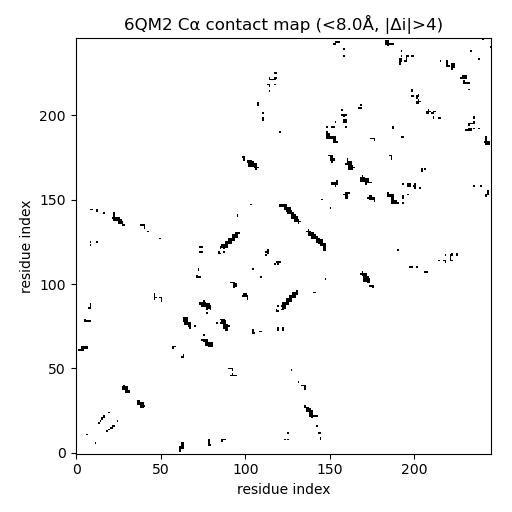 C 1
ATOM 1041 O O . LEU A 1 126 ? -12.172 19.743 15.340 1.00 95.25 123 LEU A O 1
ATOM 1046 N N . ILE A 1 127 ? -13.780 18.750 14.104 1.00 96.89 124 ILE A N 1
ATOM 1047 C CA . ILE A 1 127 ? -14.843 18.911 15.101 1.00 100.07 124 ILE A CA 1
ATOM 1048 C C . ILE A 1 127 ? -15.183 17.581 15.783 1.00 100.33 124 ILE A C 1
ATOM 1049 O O . ILE A 1 127 ? -15.640 16.651 15.126 1.00 99.22 124 ILE A O 1
ATOM 1054 N N . PHE A 1 128 ? -14.981 17.517 17.100 1.00 104.19 125 PHE A N 1
ATOM 1055 C CA . PHE A 1 128 ? -15.332 16.341 17.909 1.00 108.47 125 PHE A CA 1
ATOM 1056 C C . PHE A 1 128 ? -16.725 16.494 18.527 1.00 109.51 125 PHE A C 1
ATOM 1057 O O . PHE A 1 128 ? -16.931 17.356 19.385 1.00 107.24 125 PHE A O 1
ATOM 1065 N N . GLY A 1 129 ? -17.671 15.662 18.095 1.00 109.51 126 GLY A N 1
ATOM 1066 C CA . GLY A 1 129 ? -18.972 15.542 18.761 1.00 110.37 126 GLY A CA 1
ATOM 1067 C C . GLY A 1 129 ? -18.880 14.515 19.877 1.00 112.95 126 GLY A C 1
ATOM 1068 O O . GLY A 1 129 ? -19.043 13.321 19.629 1.00 120.10 126 GLY A O 1
ATOM 1069 N N . TYR A 1 130 ? -18.617 14.976 21.101 1.00 113.92 127 TYR A N 1
ATOM 1070 C CA . TYR A 1 130 ? -18.363 14.080 22.241 1.00 115.54 127 TYR A CA 1
ATOM 1071 C C . TYR A 1 130 ? -19.607 13.804 23.087 1.00 122.43 127 TYR A C 1
ATOM 1072 O O . TYR A 1 130 ? -20.638 14.461 22.933 1.00 124.81 127 TYR A O 1
ATOM 1081 N N . ASP A 1 131 ? -19.482 12.820 23.979 1.00 129.73 128 ASP A N 1
ATOM 1082 C CA . ASP A 1 131 ? -20.542 12.439 24.924 1.00 135.05 128 ASP A CA 1
ATOM 1083 C C . ASP A 1 131 ? -19.917 11.877 26.199 1.00 133.48 128 ASP A C 1
ATOM 1084 O O . ASP A 1 131 ? -18.961 11.104 26.123 1.00 130.70 128 ASP A O 1
ATOM 1089 N N . MET A 1 132 ? -20.457 12.265 27.358 1.00 135.21 129 MET A N 1
ATOM 1090 C CA . MET A 1 132 ? -20.057 11.687 28.647 1.00 136.71 129 MET A CA 1
ATOM 1091 C C . MET A 1 132 ? -21.285 11.136 29.375 1.00 141.88 129 MET A C 1
ATOM 1092 O O . MET A 1 132 ? -22.244 11.872 29.626 1.00 143.35 129 MET A O 1
ATOM 1097 N N . ASP A 1 133 ? -21.241 9.842 29.704 1.00 145.92 130 ASP A N 1
ATOM 1098 C CA . ASP A 1 133 ? -22.325 9.158 30.436 1.00 145.37 130 ASP A CA 1
ATOM 1099 C C . ASP A 1 133 ? -22.302 9.495 31.941 1.00 148.50 130 ASP A C 1
ATOM 1100 O O . ASP A 1 133 ? -21.487 10.311 32.387 1.00 149.25 130 ASP A O 1
ATOM 1105 N N . ASP A 1 134 ? -23.193 8.873 32.714 1.00 148.89 131 ASP A N 1
ATOM 1106 C CA . ASP A 1 134 ? -23.279 9.113 34.164 1.00 147.47 131 ASP A CA 1
ATOM 1107 C C . ASP A 1 134 ? -22.062 8.585 34.939 1.00 145.23 131 ASP A C 1
ATOM 1108 O O . ASP A 1 134 ? -21.670 9.173 35.952 1.00 140.16 131 ASP A O 1
ATOM 1113 N N . ASN A 1 135 ? -21.469 7.490 34.457 1.00 143.84 132 ASN A N 1
ATOM 1114 C CA . ASN A 1 135 ? -20.251 6.915 35.056 1.00 146.22 132 ASN A CA 1
ATOM 1115 C C . ASN A 1 135 ? -18.963 7.693 34.748 1.00 144.27 132 ASN A C 1
ATOM 1116 O O . ASN A 1 135 ? -17.931 7.431 35.367 1.00 140.23 132 ASN A O 1
ATOM 1121 N N . GLY A 1 136 ? -19.017 8.622 33.792 1.00 143.58 133 GLY A N 1
ATOM 1122 C CA . GLY A 1 136 ? -17.873 9.472 33.441 1.00 140.84 133 GLY A CA 1
ATOM 1123 C C . GLY A 1 136 ? -17.019 9.032 32.255 1.00 135.77 133 GLY A C 1
ATOM 1124 O O . GLY A 1 136 ? -15.962 9.624 32.014 1.00 129.71 133 GLY A O 1
ATOM 1125 N N A ASN A 1 137 ? -17.464 8.008 31.523 0.50 132.47 134 ASN A N 1
ATOM 1126 N N B ASN A 1 137 ? -17.472 8.015 31.521 0.50 134.29 134 ASN A N 1
ATOM 1127 C CA A ASN A 1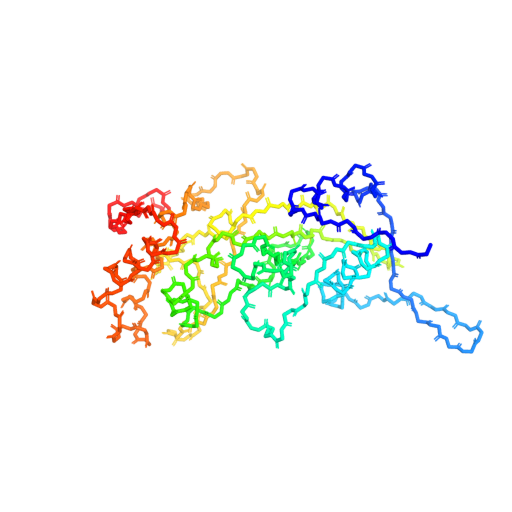 137 ? -16.741 7.520 30.349 0.50 130.08 134 ASN A CA 1
ATOM 1128 C CA B ASN A 1 137 ? -16.758 7.516 30.349 0.50 133.00 134 ASN A CA 1
ATOM 1129 C C A ASN A 1 137 ? -17.045 8.405 29.139 0.50 130.25 134 ASN A C 1
ATOM 1130 C C B ASN A 1 137 ? -17.048 8.400 29.132 0.50 131.95 134 ASN A C 1
ATOM 1131 O O A ASN A 1 137 ? -18.195 8.496 28.700 0.50 128.33 134 ASN A O 1
ATOM 1132 O O B ASN A 1 137 ? -18.193 8.485 28.679 0.50 129.98 134 ASN A O 1
ATOM 1141 N N . VAL A 1 138 ? -16.007 9.056 28.616 1.00 131.42 135 VAL A N 1
ATOM 1142 C CA . VAL A 1 138 ? -16.115 9.937 27.447 1.00 127.01 135 VAL A CA 1
ATOM 1143 C C . VAL A 1 138 ? -15.976 9.115 26.168 1.00 122.27 135 VAL A C 1
ATOM 1144 O O . VAL A 1 138 ? -15.097 8.255 26.074 1.00 121.36 135 VAL A O 1
ATOM 1148 N N . THR A 1 139 ? -16.841 9.384 25.192 1.00 119.62 136 THR A N 1
ATOM 1149 C CA . THR A 1 139 ? -16.739 8.784 23.858 1.00 121.93 136 THR A CA 1
ATOM 1150 C C . THR A 1 139 ? -16.931 9.854 22.781 1.00 124.56 136 THR A C 1
ATOM 1151 O O . THR A 1 139 ? -17.637 10.842 23.001 1.00 129.86 136 THR A O 1
ATOM 1155 N N . ILE A 1 140 ? -16.293 9.648 21.629 1.00 120.74 137 ILE A N 1
ATOM 1156 C CA . ILE A 1 140 ? -16.438 10.529 20.471 1.00 115.67 137 ILE A CA 1
ATOM 1157 C C . ILE A 1 140 ? -17.497 9.922 19.557 1.00 114.32 137 ILE A C 1
ATOM 1158 O O . ILE A 1 140 ? -17.204 9.023 18.771 1.00 117.23 137 ILE A O 1
ATOM 1163 N N . LYS A 1 141 ? -18.729 10.408 19.678 1.00 119.12 138 LYS A N 1
ATOM 1164 C CA . LYS A 1 141 ? -19.856 9.899 18.881 1.00 125.37 138 LYS A CA 1
ATOM 1165 C C . LYS A 1 141 ? -19.736 10.234 17.393 1.00 121.41 138 LYS A C 1
ATOM 1166 O O . LYS A 1 141 ? -20.082 9.412 16.547 1.00 124.52 138 LYS A O 1
ATOM 1172 N N . ASP A 1 142 ? -19.260 11.440 17.087 1.00 121.56 139 ASP A N 1
ATOM 1173 C CA . ASP A 1 142 ? -19.031 11.881 15.708 1.00 118.81 139 ASP A CA 1
ATOM 1174 C C . ASP A 1 142 ? -17.700 12.625 15.579 1.00 116.06 139 ASP A C 1
ATOM 1175 O O . ASP A 1 142 ? -17.193 13.191 16.551 1.00 111.74 139 ASP A O 1
ATOM 1180 N N . LEU A 1 143 ? -17.142 12.602 14.370 1.00 115.53 140 LEU A N 1
ATOM 1181 C CA . LEU A 1 143 ? -15.970 13.408 14.020 1.00 111.68 140 LEU A CA 1
ATOM 1182 C C . LEU A 1 143 ? -16.170 13.988 12.624 1.00 109.93 140 LEU A C 1
ATOM 1183 O O . LEU A 1 143 ? -16.634 13.289 11.720 1.00 110.68 140 LEU A O 1
ATOM 1188 N N . TRP A 1 144 ? -15.829 15.266 12.461 1.00 109.76 141 TRP A N 1
ATOM 1189 C CA . TRP A 1 144 ? -15.954 15.961 11.179 1.00 110.33 141 TRP A CA 1
ATOM 1190 C C . TRP A 1 144 ? -14.687 16.734 10.837 1.00 108.73 141 TRP A C 1
ATOM 1191 O O . TRP A 1 144 ? -13.961 17.178 11.731 1.00 102.35 141 TRP A O 1
ATOM 1202 N N . LEU A 1 145 ? -14.441 16.882 9.535 1.00 109.29 142 LEU A N 1
ATOM 1203 C CA . LEU A 1 145 ? -13.463 17.833 9.005 1.00 108.36 142 LEU A CA 1
ATOM 1204 C C . LEU A 1 145 ? -14.204 18.726 8.020 1.00 103.42 142 LEU A C 1
ATOM 1205 O O . LEU A 1 145 ? -14.638 18.261 6.963 1.00 103.14 142 LEU A O 1
ATOM 1210 N N . LYS A 1 146 ? -14.372 19.996 8.384 1.00 101.06 143 LYS A N 1
ATOM 1211 C CA . LYS A 1 146 ? -15.188 20.932 7.608 1.00 102.90 143 LYS A CA 1
ATOM 1212 C C . LYS A 1 146 ? -14.491 22.284 7.453 1.00 102.11 143 LYS A C 1
ATOM 1213 O O . LYS A 1 146 ? -13.590 22.621 8.225 1.00 101.00 143 LYS A O 1
ATOM 1219 N N . LYS A 1 147 ? -14.910 23.041 6.439 1.00 102.24 144 LYS A N 1
ATOM 1220 C CA . LYS A 1 147 ? -14.516 24.449 6.276 1.00 103.24 144 LYS A CA 1
ATOM 1221 C C . LYS A 1 147 ? -15.483 25.338 7.056 1.00 99.11 144 LYS A C 1
ATOM 1222 O O . LYS A 1 147 ? -16.584 24.907 7.396 1.00 98.91 144 LYS A O 1
ATOM 1228 N N . VAL A 1 148 ? -15.075 26.578 7.327 1.00 100.04 145 VAL A N 1
ATOM 1229 C CA . VAL A 1 148 ? -15.917 27.543 8.066 1.00 99.15 145 VAL A CA 1
ATOM 1230 C C . VAL A 1 148 ? -17.276 27.786 7.394 1.00 96.42 145 VAL A C 1
ATOM 1231 O O . VAL A 1 148 ? -18.285 27.933 8.076 1.00 98.90 145 VAL A O 1
ATOM 1235 N N . TRP A 1 149 ? -17.285 27.818 6.064 1.00 95.79 146 TRP A N 1
ATOM 1236 C CA . TRP A 1 149 ? -18.517 28.021 5.285 1.00 98.86 146 TRP A CA 1
ATOM 1237 C C . TRP A 1 149 ? -19.473 26.820 5.349 1.00 97.66 146 TRP A C 1
ATOM 1238 O O . TRP A 1 149 ? -20.679 26.986 5.183 1.00 95.70 146 TRP A O 1
ATOM 1249 N N . GLN A 1 150 ? -18.939 25.625 5.603 1.00 99.78 147 GLN A N 1
ATOM 1250 C CA . GLN A 1 150 ? -19.757 24.410 5.751 1.00 101.87 147 GLN A CA 1
ATOM 1251 C C . GLN A 1 150 ? -20.470 24.286 7.107 1.00 101.80 147 GLN A C 1
ATOM 1252 O O . GLN A 1 150 ? -21.414 23.506 7.233 1.00 102.37 147 GLN A O 1
ATOM 1258 N N . ILE A 1 151 ? -20.023 25.039 8.111 1.00 98.95 148 ILE A N 1
ATOM 1259 C CA . ILE A 1 151 ? -20.602 24.962 9.457 1.00 96.64 148 ILE A CA 1
ATOM 1260 C C . ILE A 1 151 ? -21.292 26.256 9.901 1.00 96.75 148 ILE A C 1
ATOM 1261 O O . ILE A 1 151 ? -21.580 26.414 11.085 1.00 102.04 148 ILE A O 1
ATOM 1266 N N . THR A 1 152 ? -21.555 27.172 8.969 1.00 93.11 149 THR A N 1
ATOM 1267 C CA . THR A 1 152 ? -22.294 28.402 9.269 1.00 97.65 149 THR A CA 1
ATOM 1268 C C . THR A 1 152 ? -23.420 28.598 8.271 1.00 98.70 149 THR A C 1
ATOM 1269 O O . THR A 1 152 ? -23.444 27.978 7.207 1.00 98.25 149 THR A O 1
ATOM 1273 N N . ARG A 1 153 ? -24.345 29.477 8.640 1.00 99.38 150 ARG A N 1
ATOM 1274 C CA . ARG A 1 153 ? -25.537 29.757 7.854 1.00 98.40 150 ARG A CA 1
ATOM 1275 C C . ARG A 1 153 ? -25.951 31.212 8.043 1.00 97.69 150 ARG A C 1
ATOM 1276 O O . ARG A 1 153 ? -25.267 31.978 8.729 1.00 98.38 150 ARG A O 1
ATOM 1284 N N . SER A 1 154 ? -27.065 31.589 7.425 1.00 95.62 151 SER A N 1
ATOM 1285 C CA . SER A 1 154 ? -27.706 32.867 7.708 1.00 95.57 151 SER A CA 1
ATOM 1286 C C . SER A 1 154 ? -28.601 32.730 8.939 1.00 96.07 151 SER A C 1
ATOM 1287 O O . SER A 1 154 ? -28.707 31.649 9.523 1.00 100.00 151 SER A O 1
ATOM 1290 N N . MET A 1 155 ? -29.223 33.837 9.338 1.00 96.40 152 MET A N 1
ATOM 1291 C CA . MET A 1 155 ? -30.210 33.852 10.426 1.00 94.95 152 MET A CA 1
ATOM 1292 C C . MET A 1 155 ? -31.337 34.832 10.096 1.00 95.75 152 MET A C 1
ATOM 1293 O O . MET A 1 155 ? -31.333 35.471 9.042 1.00 95.90 152 MET A O 1
ATOM 1298 N N . ASP A 1 156 ? -32.291 34.960 11.011 1.00 97.88 153 ASP A N 1
ATOM 1299 C CA . ASP A 1 156 ? -33.323 35.971 10.878 1.00 101.63 153 ASP A CA 1
ATOM 1300 C C . ASP A 1 156 ? -32.766 37.323 11.322 1.00 95.61 153 ASP A C 1
ATOM 1301 O O . ASP A 1 156 ? -32.356 37.473 12.475 1.00 91.41 153 ASP A O 1
ATOM 1306 N N . GLY A 1 157 ? -32.745 38.288 10.399 1.00 94.17 154 GLY A N 1
ATOM 1307 C CA . GLY A 1 157 ? -32.375 39.679 10.701 1.00 96.18 154 GLY A CA 1
ATOM 1308 C C . GLY A 1 157 ? -30.934 40.078 10.414 1.00 97.69 154 GLY A C 1
ATOM 1309 O O . GLY A 1 157 ? -30.584 41.260 10.525 1.00 92.27 154 GLY A O 1
ATOM 1310 N N . TRP A 1 158 ? -30.092 39.097 10.078 1.00 98.51 155 TRP A N 1
ATOM 1311 C CA . TRP A 1 158 ? -28.692 39.327 9.710 1.00 95.81 155 TRP A CA 1
ATOM 1312 C C . TRP A 1 158 ? -28.303 38.374 8.594 1.00 95.52 155 TRP A C 1
ATOM 1313 O O . TRP A 1 158 ? -28.887 37.296 8.468 1.00 96.80 155 TRP A O 1
ATOM 1324 N N . ALA A 1 159 ? -27.308 38.762 7.800 1.00 93.38 156 ALA A N 1
ATOM 1325 C CA . ALA A 1 159 ? -26.871 37.945 6.666 1.00 94.42 156 ALA A CA 1
ATOM 1326 C C . ALA A 1 159 ? -26.169 36.663 7.110 1.00 91.78 156 ALA A C 1
ATOM 1327 O O . ALA A 1 159 ? -26.323 35.630 6.462 1.00 94.21 156 ALA A O 1
ATOM 1329 N N . ILE A 1 160 ? -25.409 36.734 8.206 1.00 91.26 157 ILE A N 1
ATOM 1330 C CA . ILE A 1 160 ? -24.751 35.551 8.793 1.00 96.41 157 ILE A CA 1
ATOM 1331 C C . ILE A 1 160 ? -25.269 35.303 10.211 1.00 95.19 157 ILE A C 1
ATOM 1332 O O . ILE A 1 160 ? -25.687 36.242 10.894 1.00 90.54 157 ILE A O 1
ATOM 1337 N N . ASN A 1 161 ? -25.253 34.036 10.635 1.00 95.40 158 ASN A N 1
ATOM 1338 C CA . ASN A 1 161 ? -25.696 33.655 11.975 1.00 94.94 158 ASN A CA 1
ATOM 1339 C C . ASN A 1 161 ? -24.769 34.223 13.039 1.00 93.22 158 ASN A C 1
ATOM 1340 O O . ASN A 1 161 ? -23.590 33.878 13.091 1.00 89.87 158 ASN A O 1
ATOM 1345 N N . LEU A 1 162 ? -25.333 35.082 13.886 1.00 95.34 159 LEU A N 1
ATOM 1346 C CA . LEU A 1 162 ? -24.591 35.839 14.882 1.00 95.56 159 LEU A CA 1
ATOM 1347 C C . LEU A 1 162 ? -25.161 35.652 16.276 1.00 98.78 159 LEU A C 1
ATOM 1348 O O . LEU A 1 162 ? -26.282 35.170 16.460 1.00 108.48 159 LEU A O 1
ATOM 1353 N N . GLN A 1 163 ? -24.351 36.058 17.244 1.00 98.46 160 GLN A N 1
ATOM 1354 C CA . GLN A 1 163 ? -24.740 36.202 18.632 1.00 101.15 160 GLN A CA 1
ATOM 1355 C C . GLN A 1 163 ? -24.921 37.709 18.784 1.00 100.98 160 GLN A C 1
ATOM 1356 O O . GLN A 1 163 ? -23.947 38.462 18.771 1.00 97.45 160 GLN A O 1
ATOM 1362 N N . VAL A 1 164 ? -26.177 38.143 18.864 1.00 105.41 161 VAL A N 1
ATOM 1363 C CA . VAL A 1 164 ? -26.508 39.554 19.040 1.00 107.77 161 VAL A CA 1
ATOM 1364 C C . VAL A 1 164 ? -27.199 39.720 20.390 1.00 109.71 161 VAL A C 1
ATOM 1365 O O . VAL A 1 164 ? -28.120 38.967 20.715 1.00 110.40 161 VAL A O 1
ATOM 1369 N N . LYS A 1 165 ? -26.737 40.700 21.165 1.00 115.50 162 LYS A N 1
ATOM 1370 C CA . LYS A 1 165 ? -27.269 41.000 22.493 1.00 121.83 162 LYS A CA 1
ATOM 1371 C C . LYS A 1 165 ? -27.632 42.479 22.516 1.00 122.31 162 LYS A C 1
ATOM 1372 O O . LYS A 1 165 ? -26.754 43.318 22.332 1.00 119.31 162 LYS A O 1
ATOM 1378 N N . LYS A 1 166 ? -28.917 42.793 22.703 1.00 124.14 163 LYS A N 1
ATOM 1379 C CA . LYS A 1 166 ? -29.397 44.183 22.794 1.00 125.38 163 LYS A CA 1
ATOM 1380 C C . LYS A 1 166 ? -28.974 45.026 21.579 1.00 121.45 163 LYS A C 1
ATOM 1381 O O . LYS A 1 166 ? -28.536 46.173 21.731 1.00 120.68 163 LYS A O 1
ATOM 1387 N N . GLY A 1 167 ? -29.082 44.440 20.383 1.00 121.64 164 GLY A N 1
ATOM 1388 C CA . GLY A 1 167 ? -28.703 45.109 19.122 1.00 122.61 164 GLY A CA 1
ATOM 1389 C C . GLY A 1 167 ? -27.211 45.298 18.840 1.00 118.37 164 GLY A C 1
ATOM 1390 O O . GLY A 1 167 ? -26.850 46.035 17.911 1.00 111.89 164 GLY A O 1
ATOM 1391 N N . VAL A 1 168 ? -26.362 44.625 19.627 1.00 115.14 165 VAL A N 1
ATOM 1392 C CA . VAL A 1 168 ? -24.898 44.701 19.538 1.00 108.04 165 VAL A CA 1
ATOM 1393 C C . VAL A 1 168 ? -24.351 43.335 19.123 1.00 105.22 165 VAL A C 1
ATOM 1394 O O . VAL A 1 168 ? -24.576 42.336 19.812 1.00 103.61 165 VAL A O 1
ATOM 1398 N N . VAL A 1 169 ? -23.602 43.311 18.021 1.00 101.08 166 VAL A N 1
ATOM 1399 C CA . VAL A 1 169 ? -23.106 42.068 17.430 1.00 96.61 166 VAL A CA 1
ATOM 1400 C C . VAL A 1 169 ? -21.847 41.605 18.162 1.00 94.35 166 VAL A C 1
ATOM 1401 O O . VAL A 1 169 ? -20.991 42.423 18.511 1.00 90.63 166 VAL A O 1
ATOM 1405 N N . HIS A 1 170 ? -21.751 40.294 18.388 1.00 95.28 167 HIS A N 1
ATOM 1406 C CA . HIS A 1 170 ? -20.569 39.672 18.990 1.00 97.56 167 HIS A CA 1
ATOM 1407 C C . HIS A 1 170 ? -19.997 38.580 18.076 1.00 96.29 167 HIS A C 1
ATOM 1408 O O . HIS A 1 170 ? -19.379 38.904 17.063 1.00 98.98 167 HIS A O 1
ATOM 1415 N N . LYS A 1 171 ? -20.217 37.307 18.401 1.00 96.27 168 LYS A N 1
ATOM 1416 C CA . LYS A 1 171 ? -19.512 36.209 17.741 1.00 99.14 168 LYS A CA 1
ATOM 1417 C C . LYS A 1 171 ? -20.302 35.586 16.604 1.00 94.90 168 LYS A C 1
ATOM 1418 O O . LYS A 1 171 ? -21.523 35.520 16.644 1.00 97.48 168 LYS A O 1
ATOM 1424 N N . ILE A 1 172 ? -19.582 35.134 15.585 1.00 97.99 169 ILE A N 1
ATOM 1425 C CA . ILE A 1 172 ? -20.170 34.333 14.524 1.00 97.62 169 ILE A CA 1
ATOM 1426 C C . ILE A 1 172 ? -20.479 32.983 15.157 1.00 97.15 169 ILE A C 1
ATOM 1427 O O . ILE A 1 172 ? -19.658 32.434 15.893 1.00 97.53 169 ILE A O 1
ATOM 1432 N N . ARG A 1 173 ? -21.676 32.476 14.886 1.00 102.44 170 ARG A N 1
ATOM 1433 C CA . ARG A 1 173 ? -22.182 31.269 15.523 1.00 105.59 170 ARG A CA 1
ATOM 1434 C C . ARG A 1 173 ? -22.404 30.189 14.469 1.00 100.41 170 ARG A C 1
ATOM 1435 O O . ARG A 1 173 ? -22.881 30.481 13.361 1.00 100.06 170 ARG A O 1
ATOM 1443 N N . PRO A 1 174 ? -22.064 28.934 14.807 1.00 97.64 171 PRO A N 1
ATOM 1444 C CA . PRO A 1 174 ? -22.237 27.842 13.858 1.00 98.93 171 PRO A CA 1
ATOM 1445 C C . PRO A 1 174 ? -23.687 27.406 13.732 1.00 98.28 171 PRO A C 1
ATOM 1446 O O . PRO A 1 174 ? -24.469 27.593 14.658 1.00 104.37 171 PRO A O 1
ATOM 1450 N N . GLY A 1 175 ? -24.027 26.831 12.583 1.00 102.13 172 GLY A N 1
ATOM 1451 C CA . GLY A 1 175 ? -25.316 26.182 12.374 1.00 102.26 172 GLY A CA 1
ATOM 1452 C C . GLY A 1 175 ? -25.245 24.702 12.710 1.00 103.05 172 GLY A C 1
ATOM 1453 O O . GLY A 1 175 ? -24.230 24.214 13.211 1.00 96.36 172 GLY A O 1
ATOM 1454 N N . VAL A 1 176 ? -26.342 23.998 12.441 1.00 111.55 173 VAL A N 1
ATOM 1455 C CA . VAL A 1 176 ? -26.427 22.549 12.628 1.00 114.14 173 VAL A CA 1
ATOM 1456 C C . VAL A 1 176 ? -26.308 21.891 11.252 1.00 115.22 173 VAL A C 1
ATOM 1457 O O . VAL A 1 176 ? -27.302 21.576 10.591 1.00 115.69 173 VAL A O 1
ATOM 1461 N N . TRP A 1 177 ? -25.059 21.717 10.837 1.00 115.97 174 TRP A N 1
ATOM 1462 C CA . TRP A 1 177 ? -24.696 21.170 9.525 1.00 115.83 174 TRP A CA 1
ATOM 1463 C C . TRP A 1 177 ? -25.022 19.675 9.382 1.00 120.98 174 TRP A C 1
ATOM 1464 O O . TRP A 1 177 ? -25.353 19.212 8.289 1.00 118.46 174 TRP A O 1
ATOM 1475 N N . TYR A 1 178 ? -24.918 18.939 10.491 1.00 129.80 175 TYR A N 1
ATOM 1476 C CA . TYR A 1 178 ? -25.062 17.470 10.499 1.00 132.97 175 TYR A CA 1
ATOM 1477 C C . TYR A 1 178 ? -26.491 16.923 10.380 1.00 138.53 175 TYR A C 1
ATOM 1478 O O . TYR A 1 178 ? -26.663 15.774 9.970 1.00 139.88 175 TYR A O 1
ATOM 1487 N N A SER A 1 179 ? -27.491 17.734 10.731 0.50 143.96 176 SER A N 1
ATOM 1488 N N B SER A 1 179 ? -27.492 17.730 10.731 0.50 146.38 176 SER A N 1
ATOM 1489 C CA A SER A 1 179 ? -28.887 17.292 10.772 0.50 149.73 176 SER A CA 1
ATOM 1490 C CA B SER A 1 179 ? -28.880 17.273 10.786 0.50 153.78 176 SER A CA 1
ATOM 1491 C C A SER A 1 179 ? -29.427 16.930 9.389 0.50 159.22 176 SER A C 1
ATOM 1492 C C B SER A 1 179 ? -29.436 16.933 9.401 0.50 161.66 176 SER A C 1
ATOM 1493 O O A SER A 1 179 ? -29.315 17.722 8.450 0.50 158.29 176 SER A O 1
ATOM 1494 O O B SER A 1 179 ? -29.345 17.742 8.475 0.50 160.61 176 SER A O 1
ATOM 1499 N N . ILE A 1 180 ? -30.000 15.730 9.277 1.00 169.98 177 ILE A N 1
ATOM 1500 C CA . ILE A 1 180 ? -30.664 15.276 8.037 1.00 179.80 177 ILE A CA 1
ATOM 1501 C C . ILE A 1 180 ? -32.002 16.008 7.796 1.00 187.58 177 ILE A C 1
ATOM 1502 O O . ILE A 1 180 ? -32.475 16.080 6.657 1.00 180.91 177 ILE A O 1
ATOM 1507 N N . ASN A 1 181 ? -32.602 16.528 8.874 1.00 193.63 178 ASN A N 1
ATOM 1508 C CA . ASN A 1 181 ? -33.753 17.443 8.806 1.00 196.53 178 ASN A CA 1
ATOM 1509 C C . ASN A 1 181 ? -33.446 18.677 7.944 1.00 200.59 178 ASN A C 1
ATOM 1510 O O . ASN A 1 181 ? -32.622 19.513 8.326 1.00 209.74 178 ASN A O 1
ATOM 1515 N N . LYS A 1 182 ? -34.123 18.782 6.797 1.00 198.50 179 LYS A N 1
ATOM 1516 C CA . LYS A 1 182 ? -33.902 19.868 5.835 1.00 193.59 179 LYS A CA 1
ATOM 1517 C C . LYS A 1 182 ? -34.690 21.127 6.230 1.00 195.41 179 LYS A C 1
ATOM 1518 O O . LYS A 1 182 ? -35.864 21.273 5.879 1.00 194.04 179 LYS A O 1
ATOM 1524 N N . LYS A 1 183 ? -34.034 22.025 6.970 1.00 193.79 180 LYS A N 1
ATOM 1525 C CA . LYS A 1 183 ? -34.629 23.310 7.370 1.00 182.99 180 LYS A CA 1
ATOM 1526 C C . LYS A 1 183 ? -34.643 24.303 6.214 1.00 179.54 180 LYS A C 1
ATOM 1527 O O . LYS A 1 183 ? -33.974 24.102 5.197 1.00 175.99 180 LYS A O 1
ATOM 1533 N N . ASN A 1 184 ? -35.405 25.381 6.390 1.00 177.47 181 ASN A N 1
ATOM 1534 C CA . ASN A 1 184 ? -35.377 26.525 5.463 1.00 173.87 181 ASN A CA 1
ATOM 1535 C C . ASN A 1 184 ? -34.024 27.259 5.413 1.00 163.51 181 ASN A C 1
ATOM 1536 O O . ASN A 1 184 ? -33.721 27.906 4.402 1.00 160.33 181 ASN A O 1
ATOM 1541 N N A MET A 1 185 ? -33.259 27.172 6.507 0.50 154.43 182 MET A N 1
ATOM 1542 N N B MET A 1 185 ? -33.237 27.171 6.488 0.50 154.15 182 MET A N 1
ATOM 1543 C CA A MET A 1 185 ? -31.921 27.750 6.625 0.50 142.88 182 MET A CA 1
ATOM 1544 C CA B MET A 1 185 ? -31.922 27.809 6.563 0.50 142.49 182 MET A CA 1
ATOM 1545 C C A MET A 1 185 ? -30.847 26.667 6.565 0.50 132.76 182 MET A C 1
ATOM 1546 C C B MET A 1 185 ? -30.797 26.769 6.564 0.50 132.38 182 MET A C 1
ATOM 1547 O O A MET A 1 185 ? -30.527 26.073 7.597 0.50 130.26 182 MET A O 1
ATOM 1548 O O B MET A 1 185 ? -30.398 26.299 7.632 0.50 129.12 182 MET A O 1
ATOM 1557 N N . PRO A 1 186 ? -30.288 26.403 5.365 1.00 124.16 183 PRO A N 1
ATOM 1558 C CA . PRO A 1 186 ? -29.162 25.475 5.244 1.00 120.44 183 PRO A CA 1
ATOM 1559 C C . PRO A 1 186 ? -27.818 26.182 5.420 1.00 116.57 183 PRO A C 1
ATOM 1560 O O . PRO A 1 186 ? -27.762 27.415 5.494 1.00 113.55 183 PRO A O 1
ATOM 1564 N N . MET A 1 187 ? -26.748 25.392 5.456 1.00 109.56 184 MET A N 1
ATOM 1565 C CA . MET A 1 187 ? -25.391 25.922 5.560 1.00 104.93 184 MET A CA 1
ATOM 1566 C C . MET A 1 187 ? -24.989 26.504 4.210 1.00 103.20 184 MET A C 1
ATOM 1567 O O . MET A 1 187 ? -25.595 26.171 3.187 1.00 104.00 184 MET A O 1
ATOM 1572 N N . PHE A 1 188 ? -23.970 27.363 4.207 1.00 101.06 185 PHE A N 1
ATOM 1573 C CA . PHE A 1 188 ? -23.499 27.992 2.969 1.00 98.24 185 PHE A CA 1
ATOM 1574 C C . PHE A 1 188 ? -22.948 26.939 2.001 1.00 100.88 185 PHE A C 1
ATOM 1575 O O . PHE A 1 188 ? -22.190 26.050 2.401 1.00 99.48 185 PHE A O 1
ATOM 1583 N N . GLU A 1 189 ? -23.344 27.049 0.735 1.00 105.16 186 GLU A N 1
ATOM 1584 C CA . GLU A 1 189 ? -22.990 26.066 -0.296 1.00 109.67 186 GLU A CA 1
ATOM 1585 C C . GLU A 1 189 ? -21.523 26.150 -0.725 1.00 111.12 186 GLU A C 1
ATOM 1586 O O . GLU A 1 189 ? -20.919 25.137 -1.088 1.00 113.54 186 GLU A O 1
ATOM 1592 N N . CYS A 1 190 ? -20.962 27.357 -0.681 1.00 109.18 187 CYS A N 1
ATOM 1593 C CA . CYS A 1 190 ? -19.579 27.592 -1.073 1.00 105.69 187 CYS A CA 1
ATOM 1594 C C . CYS A 1 190 ? -18.964 28.765 -0.312 1.00 107.60 187 CYS A C 1
ATOM 1595 O O . CYS A 1 190 ? -19.668 29.536 0.351 1.00 109.49 187 CYS A O 1
ATOM 1598 N N . LEU A 1 191 ? -17.646 28.892 -0.440 1.00 104.51 188 LEU A N 1
ATOM 1599 C CA . LEU A 1 191 ? -16.887 29.993 0.153 1.00 100.28 188 LEU A CA 1
ATOM 1600 C C . LEU A 1 191 ? -17.405 31.372 -0.264 1.00 97.34 188 LEU A C 1
ATOM 1601 O O . LEU A 1 191 ? -17.524 32.261 0.572 1.00 96.85 188 LEU A O 1
ATOM 1606 N N . GLU A 1 192 ? -17.713 31.543 -1.547 1.00 97.77 189 GLU A N 1
ATOM 1607 C CA . GLU A 1 192 ? -18.108 32.856 -2.077 1.00 101.18 189 GLU A CA 1
ATOM 1608 C C . GLU A 1 192 ? -19.367 33.387 -1.390 1.00 98.66 189 GLU A C 1
ATOM 1609 O O . GLU A 1 192 ? -19.445 34.576 -1.065 1.00 94.88 189 GLU A O 1
ATOM 1615 N N . ASP A 1 193 ? -20.333 32.495 -1.160 1.00 98.76 190 ASP A N 1
ATOM 1616 C CA . ASP A 1 193 ? -21.592 32.853 -0.493 1.00 99.12 190 ASP A CA 1
ATOM 1617 C C . ASP A 1 193 ? -21.373 33.243 0.969 1.00 95.67 190 ASP A C 1
ATOM 1618 O O . ASP A 1 193 ? -21.918 34.249 1.423 1.00 94.05 190 ASP A O 1
ATOM 1623 N N . PHE A 1 194 ? -20.580 32.448 1.692 1.00 93.29 191 PHE A N 1
ATOM 1624 C CA . PHE A 1 194 ? -20.159 32.784 3.065 1.00 92.25 191 PHE A CA 1
ATOM 1625 C C . PHE A 1 194 ? -19.548 34.188 3.130 1.00 92.24 191 PHE A C 1
ATOM 1626 O O . PHE A 1 194 ? -19.933 35.000 3.969 1.00 92.75 191 PHE A O 1
ATOM 1634 N N . VAL A 1 195 ? -18.615 34.468 2.225 1.00 90.40 192 VAL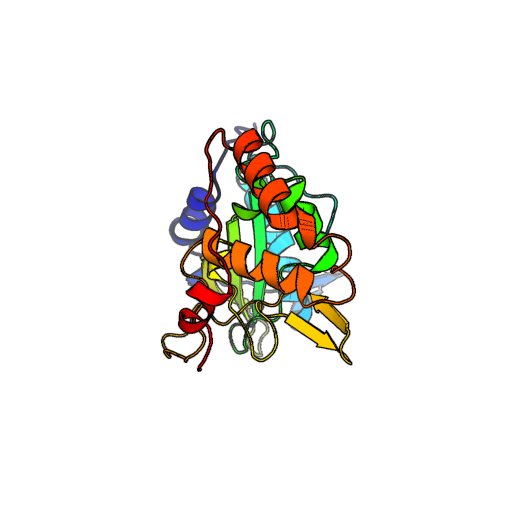 A N 1
ATOM 1635 C CA . VAL A 1 195 ? -17.940 35.762 2.189 1.00 88.83 192 VAL A CA 1
ATOM 1636 C C . VAL A 1 195 ? -18.935 36.868 1.838 1.00 89.98 192 VAL A C 1
ATOM 1637 O O . VAL A 1 195 ? -18.859 37.964 2.405 1.00 90.05 192 VAL A O 1
ATOM 1641 N N . SER A 1 196 ? -19.861 36.580 0.917 1.00 91.64 193 SER A N 1
ATOM 1642 C CA . SER A 1 196 ? -20.935 37.525 0.574 1.00 92.13 193 SER A CA 1
ATOM 1643 C C . SER A 1 196 ? -21.775 37.887 1.794 1.00 91.98 193 SER A C 1
ATOM 1644 O O . SER A 1 196 ? -22.140 39.053 1.972 1.00 90.42 193 SER A O 1
ATOM 1647 N N . ALA A 1 197 ? -22.070 36.885 2.624 1.00 91.56 194 ALA A N 1
ATOM 1648 C CA . ALA A 1 197 ? -22.770 37.107 3.890 1.00 92.30 194 ALA A CA 1
ATOM 1649 C C . ALA A 1 197 ? -21.954 37.999 4.825 1.00 94.00 194 ALA A C 1
ATOM 1650 O O . ALA A 1 197 ? -22.499 38.950 5.395 1.00 93.49 194 ALA A O 1
ATOM 1652 N N . ILE A 1 198 ? -20.654 37.706 4.952 1.00 93.79 195 ILE A N 1
ATOM 1653 C CA . ILE A 1 198 ? -19.748 38.519 5.780 1.00 91.25 195 ILE A CA 1
ATOM 1654 C C . ILE A 1 198 ? -19.761 39.963 5.284 1.00 89.59 195 ILE A C 1
ATOM 1655 O O . ILE A 1 198 ? -19.929 40.880 6.081 1.00 89.67 195 ILE A O 1
ATOM 1660 N N . GLU A 1 199 ? -19.606 40.152 3.973 1.00 88.77 196 GLU A N 1
ATOM 1661 C CA . GLU A 1 199 ? -19.592 41.492 3.375 1.00 92.22 196 GLU A CA 1
ATOM 1662 C C . GLU A 1 199 ? -20.806 42.311 3.789 1.00 91.11 196 GLU A C 1
ATOM 1663 O O . GLU A 1 199 ? -20.669 43.455 4.219 1.00 86.61 196 GLU A O 1
ATOM 1669 N N . GLU A 1 200 ? -21.989 41.722 3.646 1.00 94.27 197 GLU A N 1
ATOM 1670 C CA . GLU A 1 200 ? -23.230 42.433 3.943 1.00 94.38 197 GLU A CA 1
ATOM 1671 C C . GLU A 1 200 ? -23.380 42.665 5.441 1.00 89.95 197 GLU A C 1
ATOM 1672 O O . GLU A 1 200 ? -23.749 43.765 5.863 1.00 87.49 197 GLU A O 1
ATOM 1678 N N . THR A 1 201 ? -23.067 41.640 6.234 1.00 85.92 198 THR A N 1
ATOM 1679 C CA . THR A 1 201 ? -23.061 41.758 7.696 1.00 86.74 198 THR A CA 1
ATOM 1680 C C . THR A 1 201 ? -22.200 42.926 8.185 1.00 85.35 198 THR A C 1
ATOM 1681 O O . THR A 1 201 ? -22.553 43.579 9.166 1.00 86.74 198 THR A O 1
ATOM 1685 N N . VAL A 1 202 ? -21.085 43.188 7.501 1.00 84.98 199 VAL A N 1
ATOM 1686 C CA . VAL A 1 202 ? -20.229 44.332 7.825 1.00 85.22 199 VAL A CA 1
ATOM 1687 C C . VAL A 1 202 ? -21.040 45.632 7.769 1.00 83.83 199 VAL A C 1
ATOM 1688 O O . VAL A 1 202 ? -20.941 46.460 8.671 1.00 83.67 199 VAL A O 1
ATOM 1692 N N . TYR A 1 203 ? -21.841 45.793 6.717 1.00 86.30 200 TYR A N 1
ATOM 1693 C CA . TYR A 1 203 ? -22.690 46.981 6.555 1.00 88.22 200 TYR A CA 1
ATOM 1694 C C . TYR A 1 203 ? -23.877 47.001 7.519 1.00 88.77 200 TYR A C 1
ATOM 1695 O O . TYR A 1 203 ? -24.212 48.058 8.066 1.00 84.59 200 TYR A O 1
ATOM 1704 N N . GLN A 1 204 ? -24.514 45.839 7.695 1.00 87.84 201 GLN A N 1
ATOM 1705 C CA . GLN A 1 204 ? -25.655 45.683 8.615 1.00 86.68 201 GLN A CA 1
ATOM 1706 C C . GLN A 1 204 ? -25.295 46.067 10.046 1.00 86.92 201 GLN A C 1
ATOM 1707 O O . GLN A 1 204 ? -26.066 46.732 10.725 1.00 91.25 201 GLN A O 1
ATOM 1713 N N . ASN A 1 205 ? -24.115 45.637 10.482 1.00 89.13 202 ASN A N 1
ATOM 1714 C CA . ASN A 1 205 ? -23.610 45.880 11.831 1.00 87.01 202 ASN A CA 1
ATOM 1715 C C . ASN A 1 205 ? -23.146 47.334 11.961 1.00 86.04 202 ASN A C 1
ATOM 1716 O O . ASN A 1 205 ? -22.193 47.719 11.295 1.00 88.50 202 ASN A O 1
ATOM 1721 N N . PRO A 1 206 ? -23.804 48.139 12.825 1.00 92.29 203 PRO A N 1
ATOM 1722 C CA . PRO A 1 206 ? -23.365 49.535 13.009 1.00 94.74 203 PRO A CA 1
ATOM 1723 C C . PRO A 1 206 ? -21.904 49.696 13.444 1.00 95.78 203 PRO A C 1
ATOM 1724 O O . PRO A 1 206 ? -21.272 50.687 13.086 1.00 95.97 203 PRO A O 1
ATOM 1728 N N . ALA A 1 207 ? -21.386 48.732 14.205 1.00 97.23 204 ALA A N 1
ATOM 1729 C CA . ALA A 1 207 ? -20.001 48.760 14.679 1.00 97.01 204 ALA A CA 1
ATOM 1730 C C . ALA A 1 207 ? -18.970 48.670 13.549 1.00 97.15 204 ALA A C 1
ATOM 1731 O O . ALA A 1 207 ? -17.944 49.348 13.598 1.00 105.32 204 ALA A O 1
ATOM 1733 N N . THR A 1 208 ? -19.243 47.844 12.542 1.00 92.67 205 THR A N 1
ATOM 1734 C CA . THR A 1 208 ? -18.314 47.641 11.428 1.00 92.41 205 THR A CA 1
ATOM 1735 C C . THR A 1 208 ? -18.715 48.384 10.136 1.00 93.19 205 THR A C 1
ATOM 1736 O O . THR A 1 208 ? -18.095 48.188 9.093 1.00 92.39 205 THR A O 1
ATOM 1740 N N . ARG A 1 209 ? -19.720 49.255 10.206 1.00 93.51 206 ARG A N 1
ATOM 1741 C CA . ARG A 1 209 ? -20.230 49.948 9.015 1.00 94.86 206 ARG A CA 1
ATOM 1742 C C . ARG A 1 209 ? -19.225 50.925 8.393 1.00 97.60 206 ARG A C 1
ATOM 1743 O O . ARG A 1 209 ? -19.259 51.148 7.185 1.00 96.61 206 ARG A O 1
ATOM 1751 N N . HIS A 1 210 ? -18.348 51.503 9.217 1.00 105.18 207 HIS A N 1
ATOM 1752 C CA . HIS A 1 210 ? -17.348 52.483 8.756 1.00 108.73 207 HIS A CA 1
ATOM 1753 C C . HIS A 1 210 ? -16.418 51.966 7.648 1.00 106.90 207 HIS A C 1
ATOM 1754 O O . HIS A 1 210 ? -15.966 52.758 6.820 1.00 111.34 207 HIS A O 1
ATOM 1761 N N . ASN A 1 211 ? -16.138 50.660 7.630 1.00 105.23 208 ASN A N 1
ATOM 1762 C CA . ASN A 1 211 ? -15.298 50.057 6.574 1.00 114.66 208 ASN A CA 1
ATOM 1763 C C . ASN A 1 211 ? -16.069 49.055 5.695 1.00 111.49 208 ASN A C 1
ATOM 1764 O O . ASN A 1 211 ? -15.513 48.060 5.216 1.00 114.78 208 ASN A O 1
ATOM 1769 N N . ALA A 1 212 ? -17.345 49.358 5.459 1.00 107.94 209 ALA A N 1
ATOM 1770 C CA . ALA A 1 212 ? -18.213 48.539 4.615 1.00 102.65 209 ALA A CA 1
ATOM 1771 C C . ALA A 1 212 ? -18.117 48.926 3.145 1.00 100.98 209 ALA A C 1
ATOM 1772 O O . ALA A 1 212 ? -18.328 48.086 2.270 1.00 94.57 209 ALA A O 1
ATOM 1774 N N . SER A 1 213 ? -17.812 50.196 2.880 1.00 106.59 2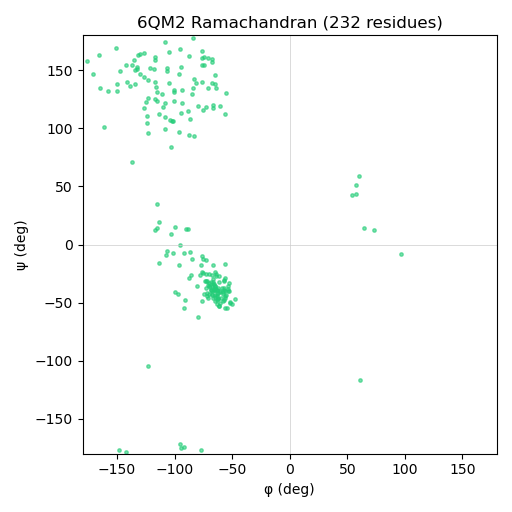10 SER A N 1
ATOM 1775 C CA . SER A 1 213 ? -17.807 50.732 1.520 1.00 113.47 210 SER A CA 1
ATOM 1776 C C . SER A 1 213 ? -16.789 50.019 0.630 1.00 113.40 210 SER A C 1
ATOM 1777 O O . SER A 1 213 ? -17.132 49.503 -0.433 1.00 114.55 210 SER A O 1
ATOM 1780 N N . LEU A 1 214 ? -15.550 49.957 1.098 1.00 114.93 211 LEU A N 1
ATOM 1781 C CA . LEU A 1 214 ? -14.453 49.413 0.302 1.00 122.39 211 LEU A CA 1
ATOM 1782 C C . LEU A 1 214 ? -14.326 47.883 0.393 1.00 116.82 211 LEU A C 1
ATOM 1783 O O . LEU A 1 214 ? -13.622 47.282 -0.420 1.00 115.87 211 LEU A O 1
ATOM 1788 N N . TRP A 1 215 ? -15.035 47.268 1.346 1.00 111.21 212 TRP A N 1
ATOM 1789 C CA . TRP A 1 215 ? -14.811 45.868 1.770 1.00 104.89 212 TRP A CA 1
ATOM 1790 C C . TRP A 1 215 ? -14.689 44.829 0.645 1.00 106.68 212 TRP A C 1
ATOM 1791 O O . TRP A 1 215 ? -13.786 43.991 0.683 1.00 105.42 212 TRP A O 1
ATOM 1802 N N . LYS A 1 216 ? -15.597 44.876 -0.332 1.00 111.25 213 LYS A N 1
ATOM 1803 C CA . LYS A 1 216 ? -15.630 43.886 -1.424 1.00 117.39 213 LYS A CA 1
ATOM 1804 C C . LYS A 1 216 ? -14.359 43.939 -2.268 1.00 118.40 213 LYS A C 1
ATOM 1805 O O . LYS A 1 216 ? -13.719 42.910 -2.498 1.00 112.73 213 LYS A O 1
ATOM 1811 N N . ARG A 1 217 ? -14.012 45.144 -2.723 1.00 120.79 214 ARG A N 1
ATOM 1812 C CA . ARG A 1 217 ? -12.817 45.367 -3.541 1.00 124.16 214 ARG A CA 1
ATOM 1813 C C . ARG A 1 217 ? -11.561 44.977 -2.758 1.00 113.47 214 ARG A C 1
ATOM 1814 O O . ARG A 1 217 ? -10.757 44.171 -3.229 1.00 110.26 214 ARG A O 1
ATOM 1822 N N . LYS A 1 218 ? -11.423 45.523 -1.551 1.00 105.59 215 LYS A N 1
ATOM 1823 C CA . LYS A 1 218 ? -10.277 45.227 -0.681 1.00 105.83 215 LYS A CA 1
ATOM 1824 C C . LYS A 1 218 ? -10.076 43.731 -0.445 1.00 101.57 215 LYS A C 1
ATOM 1825 O O . LYS A 1 218 ? -8.937 43.264 -0.392 1.00 101.86 215 LYS A O 1
ATOM 1831 N N . PHE A 1 219 ? -11.175 42.990 -0.303 1.00 98.24 216 PHE A N 1
ATOM 1832 C CA . PHE A 1 219 ? -11.102 41.541 -0.126 1.00 96.22 216 PHE A CA 1
ATOM 1833 C C . PHE A 1 219 ? -10.674 40.821 -1.408 1.00 101.61 216 PHE A C 1
ATOM 1834 O O . PHE A 1 219 ? -9.832 39.918 -1.359 1.00 98.66 216 PHE A O 1
ATOM 1842 N N . GLU A 1 220 ? -11.280 41.192 -2.537 1.00 107.01 217 GLU A N 1
ATOM 1843 C CA . GLU A 1 220 ? -11.003 40.524 -3.818 1.00 109.29 217 GLU A CA 1
ATOM 1844 C C . GLU A 1 220 ? -9.559 40.728 -4.292 1.00 108.62 217 GLU A C 1
ATOM 1845 O O . GLU A 1 220 ? -8.971 39.816 -4.877 1.00 109.52 217 GLU A O 1
ATOM 1851 N N . GLU A 1 221 ? -8.999 41.912 -4.032 1.00 108.00 218 GLU A N 1
ATOM 1852 C CA . GLU A 1 221 ? -7.579 42.187 -4.301 1.00 111.88 218 GLU A CA 1
ATOM 1853 C C . GLU A 1 221 ? -6.659 41.380 -3.392 1.00 107.91 218 GLU A C 1
ATOM 1854 O O . GLU A 1 221 ? -5.646 40.838 -3.844 1.00 110.34 218 GLU A O 1
ATOM 1860 N N . ALA A 1 222 ? -7.018 41.310 -2.114 1.00 103.67 219 ALA A N 1
ATOM 1861 C CA . ALA A 1 222 ? -6.273 40.519 -1.140 1.00 98.29 219 ALA A CA 1
ATOM 1862 C C . ALA A 1 222 ? -6.328 39.026 -1.445 1.00 94.77 219 ALA A C 1
ATOM 1863 O O . ALA A 1 222 ? -5.332 38.330 -1.281 1.00 94.50 219 ALA A O 1
ATOM 1865 N N . TYR A 1 223 ? -7.482 38.527 -1.880 1.00 95.90 220 TYR A N 1
ATOM 1866 C CA . TYR A 1 223 ? -7.581 37.122 -2.291 1.00 97.88 220 TYR A CA 1
ATOM 1867 C C . TYR A 1 223 ? -6.683 36.857 -3.498 1.00 102.73 220 TYR A C 1
ATOM 1868 O O . TYR A 1 223 ? -6.028 35.814 -3.568 1.00 101.78 220 TYR A O 1
ATOM 1877 N N . LYS A 1 224 ? -6.641 37.818 -4.423 1.00 110.02 221 LYS A N 1
ATOM 1878 C CA . LYS A 1 224 ? -5.818 37.705 -5.625 1.00 113.82 221 LYS A CA 1
ATOM 1879 C C . LYS A 1 224 ? -4.329 37.624 -5.294 1.00 109.55 221 LYS A C 1
ATOM 1880 O O . LYS A 1 224 ? -3.639 36.756 -5.820 1.00 109.63 221 LYS A O 1
ATOM 1886 N N . LYS A 1 225 ? -3.838 38.509 -4.425 1.00 106.83 222 LYS A N 1
ATOM 1887 C CA . LYS A 1 225 ? -2.433 38.448 -3.989 1.00 109.33 222 LYS A CA 1
ATOM 1888 C C . LYS A 1 225 ? -2.060 37.077 -3.433 1.00 108.84 222 LYS A C 1
ATOM 1889 O O . LYS A 1 225 ? -1.125 36.441 -3.914 1.00 115.44 222 LYS A O 1
ATOM 1895 N N . HIS A 1 226 ? -2.819 36.616 -2.446 1.00 104.62 223 HIS A N 1
ATOM 1896 C CA . HIS A 1 226 ? -2.451 35.416 -1.697 1.00 102.34 223 HIS A CA 1
ATOM 1897 C C . HIS A 1 226 ? -2.649 34.111 -2.465 1.00 100.23 223 HIS A C 1
ATOM 1898 O O . HIS A 1 226 ? -1.900 33.157 -2.247 1.00 99.43 223 HIS A O 1
ATOM 1905 N N . TYR A 1 227 ? -3.637 34.071 -3.359 1.00 99.51 224 TYR A N 1
ATOM 1906 C CA . TYR A 1 227 ? -3.937 32.856 -4.135 1.00 104.31 224 TYR A CA 1
ATOM 1907 C C . TYR A 1 227 ? -3.545 32.917 -5.629 1.00 108.38 224 TYR A C 1
ATOM 1908 O O . TYR A 1 227 ? -3.584 31.887 -6.317 1.00 101.73 224 TYR A O 1
ATOM 1917 N N . ASN A 1 228 ? -3.149 34.103 -6.110 1.00 111.06 225 ASN A N 1
ATOM 191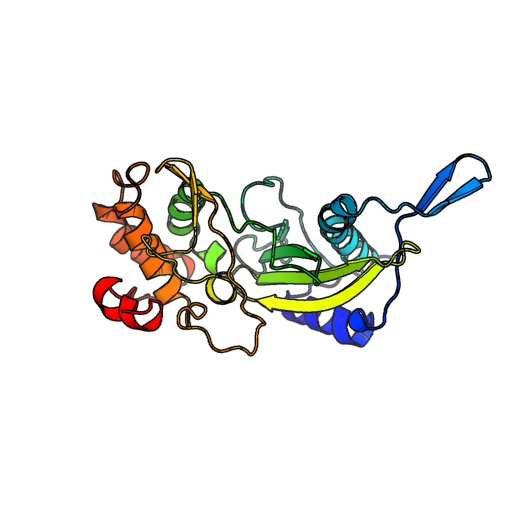8 C CA . ASN A 1 228 ? -2.776 34.332 -7.517 1.00 113.46 225 ASN A CA 1
ATOM 1919 C C . ASN A 1 228 ? -3.916 33.960 -8.472 1.00 111.51 225 ASN A C 1
ATOM 1920 O O . ASN A 1 228 ? -3.708 33.339 -9.517 1.00 108.47 225 ASN A O 1
ATOM 1925 N N . ARG A 1 229 ? -5.124 34.366 -8.088 1.00 114.58 226 ARG A N 1
ATOM 1926 C CA . ARG A 1 229 ? -6.355 33.944 -8.747 1.00 113.52 226 ARG A CA 1
ATOM 1927 C C . ARG A 1 229 ? -7.476 34.866 -8.302 1.00 112.79 226 ARG A C 1
ATOM 1928 O O . ARG A 1 229 ? -7.597 35.150 -7.115 1.00 116.99 226 ARG A O 1
ATOM 1936 N N . SER A 1 230 ? -8.291 35.335 -9.242 1.00 118.51 227 SER A N 1
ATOM 1937 C CA . SER A 1 230 ? -9.420 36.202 -8.898 1.00 118.49 227 SER A CA 1
ATOM 1938 C C . SER A 1 230 ? -10.535 35.378 -8.252 1.00 114.28 227 SER A C 1
ATOM 1939 O O . SER A 1 230 ? -10.632 34.164 -8.463 1.00 110.02 227 SER A O 1
ATOM 1942 N N . ILE A 1 231 ? -11.347 36.049 -7.442 1.00 112.34 228 ILE A N 1
ATOM 1943 C CA . ILE A 1 231 ? -12.554 35.459 -6.867 1.00 110.89 228 ILE A CA 1
ATOM 1944 C C . ILE A 1 231 ? -13.697 36.465 -7.012 1.00 110.99 228 ILE A C 1
ATOM 1945 O O . ILE A 1 231 ? -13.501 37.671 -6.821 1.00 108.67 228 ILE A O 1
ATOM 1950 N N . SER A 1 232 ? -14.875 35.963 -7.380 1.00 113.68 229 SER A N 1
ATOM 1951 C CA . SER A 1 232 ? -16.061 36.793 -7.560 1.00 115.70 229 SER A CA 1
ATOM 1952 C C . SER A 1 232 ? -17.045 36.535 -6.414 1.00 112.48 229 SER A C 1
ATOM 1953 O O . SER A 1 232 ? -17.633 35.449 -6.312 1.00 105.93 229 SER A O 1
ATOM 1956 N N . ILE A 1 233 ? -17.190 37.536 -5.545 1.00 106.78 230 ILE A N 1
ATOM 1957 C CA . ILE A 1 233 ? -18.120 37.486 -4.421 1.00 104.02 230 ILE A CA 1
ATOM 1958 C C . ILE A 1 233 ? -19.468 38.016 -4.906 1.00 100.63 230 ILE A C 1
ATOM 1959 O O . ILE A 1 233 ? -19.568 39.190 -5.259 1.00 102.79 230 ILE A O 1
ATOM 1964 N N . PRO A 1 234 ? -20.511 37.165 -4.931 1.00 99.93 231 PRO A N 1
ATOM 1965 C CA . PRO A 1 234 ? -21.818 37.679 -5.365 1.00 101.11 231 PRO A CA 1
ATOM 1966 C C . PRO A 1 234 ? -22.414 38.681 -4.375 1.00 101.61 231 PRO A C 1
ATOM 1967 O O . PRO A 1 234 ? -22.030 38.687 -3.203 1.00 99.38 231 PRO A O 1
ATOM 1971 N N . ARG A 1 235 ? -23.319 39.534 -4.855 1.00 107.87 232 ARG A N 1
ATOM 1972 C CA . ARG A 1 235 ? -24.070 40.431 -3.970 1.00 113.15 232 ARG A CA 1
ATOM 1973 C C . ARG A 1 235 ? -24.992 39.578 -3.108 1.00 109.58 232 ARG A C 1
ATOM 1974 O O . ARG A 1 235 ? -25.581 38.617 -3.602 1.00 111.54 232 ARG A O 1
ATOM 1982 N N . TRP A 1 236 ? -25.098 39.914 -1.823 1.00 106.31 233 TRP A N 1
ATOM 1983 C CA . TRP A 1 236 ? -25.911 39.128 -0.884 1.00 104.23 233 TRP A CA 1
ATOM 1984 C C . TRP A 1 236 ? -27.389 39.136 -1.268 1.00 106.03 233 TRP A C 1
ATOM 1985 O O . TRP A 1 236 ? -28.061 38.109 -1.165 1.00 106.05 233 TRP A O 1
ATOM 1996 N N . HIS A 1 237 ? -27.877 40.289 -1.720 1.00 107.94 234 HIS A N 1
ATOM 1997 C CA . HIS A 1 237 ? -29.266 40.432 -2.162 1.00 115.79 234 HIS A CA 1
ATOM 1998 C C . HIS A 1 237 ? -29.676 39.389 -3.216 1.00 111.46 234 HIS A C 1
ATOM 1999 O O . HIS A 1 237 ? -30.784 38.861 -3.158 1.00 109.38 234 HIS A O 1
ATOM 2006 N N . GLU A 1 238 ? -28.780 39.091 -4.157 1.00 112.43 235 GLU A N 1
ATOM 2007 C CA . GLU A 1 238 ? -29.043 38.088 -5.200 1.00 117.41 235 GLU A CA 1
ATOM 2008 C C . GLU A 1 238 ? -29.133 36.656 -4.664 1.00 116.26 235 GLU A C 1
ATOM 2009 O O . GLU A 1 238 ? -29.970 35.883 -5.128 1.00 122.47 235 GLU A O 1
ATOM 2015 N N . ILE A 1 239 ? -28.281 36.309 -3.699 1.00 112.43 236 ILE A N 1
ATOM 2016 C CA . ILE A 1 239 ? -28.184 34.923 -3.198 1.00 110.30 236 ILE A CA 1
ATOM 2017 C C . ILE A 1 239 ? -28.894 34.658 -1.867 1.00 107.25 236 ILE A C 1
ATOM 2018 O O . ILE A 1 239 ? -28.984 33.502 -1.443 1.00 103.96 236 ILE A O 1
ATOM 2023 N N . ALA A 1 240 ? -29.393 35.711 -1.218 1.00 106.82 237 ALA A N 1
ATOM 2024 C CA . ALA A 1 240 ? -30.032 35.592 0.103 1.00 106.88 237 ALA A CA 1
ATOM 2025 C C . ALA A 1 240 ? -31.149 34.554 0.144 1.00 105.41 237 ALA A C 1
ATOM 2026 O O . ALA A 1 240 ? -31.250 33.807 1.116 1.00 106.96 237 ALA A O 1
ATOM 2028 N N . HIS A 1 241 ? -31.961 34.497 -0.916 1.00 106.95 238 HIS A N 1
ATOM 2029 C CA . HIS A 1 241 ? -33.095 33.560 -0.998 1.00 108.60 238 HIS A CA 1
ATOM 2030 C C . HIS A 1 241 ? -32.732 32.086 -0.737 1.00 109.05 238 HIS A C 1
ATOM 2031 O O . HIS A 1 241 ? -33.536 31.345 -0.170 1.00 117.01 238 HIS A O 1
ATOM 2038 N N . LYS A 1 242 ? -31.529 31.675 -1.134 1.00 106.80 239 LYS A N 1
ATOM 2039 C CA . LYS A 1 242 ? -31.060 30.301 -0.902 1.00 108.98 239 LYS A CA 1
ATOM 2040 C C . LYS A 1 242 ? -30.909 29.952 0.584 1.00 109.81 239 LYS A C 1
ATOM 2041 O O . LYS A 1 242 ? -30.979 28.775 0.950 1.00 108.07 239 LYS A O 1
ATOM 2047 N N . TYR A 1 243 ? -30.688 30.972 1.420 1.00 111.46 240 TYR A N 1
ATOM 2048 C CA . TYR A 1 243 ? -30.343 30.800 2.837 1.00 113.30 240 TYR A CA 1
ATOM 2049 C C . TYR A 1 243 ? -31.396 31.294 3.851 1.00 115.94 240 TYR A C 1
ATOM 2050 O O . TYR A 1 243 ? -31.333 30.928 5.028 1.00 110.07 240 TYR A O 1
ATOM 2059 N N . LYS A 1 244 ? -32.352 32.108 3.400 1.00 122.07 241 LYS A N 1
ATOM 2060 C CA . LYS A 1 244 ? -33.433 32.613 4.254 1.00 128.44 241 LYS A CA 1
ATOM 2061 C C . LYS A 1 244 ? -34.662 31.715 4.086 1.00 142.31 241 LYS A C 1
ATOM 2062 O O . LYS A 1 244 ? -34.575 30.653 3.463 1.00 142.52 241 LYS A O 1
ATOM 2068 N N . LYS A 1 245 ? -35.792 32.136 4.659 1.00 163.34 242 LYS A N 1
ATOM 2069 C CA . LYS A 1 245 ? -37.093 31.505 4.418 1.00 173.26 242 LYS A CA 1
ATOM 2070 C C . LYS A 1 245 ? -37.780 32.219 3.250 1.00 178.43 242 LYS A C 1
ATOM 2071 O O . LYS A 1 245 ? -38.182 31.577 2.277 1.00 182.37 242 LYS A O 1
ATOM 2077 N N . LYS A 1 246 ? -37.917 33.544 3.367 1.00 180.74 243 LYS A N 1
ATOM 2078 C CA . LYS A 1 246 ? -38.567 34.391 2.353 1.00 179.98 243 LYS A CA 1
ATOM 2079 C C . LYS A 1 246 ? -37.689 35.610 2.059 1.00 173.67 243 LYS A C 1
ATOM 2080 O O . LYS A 1 246 ? -38.141 36.755 2.013 1.00 165.89 243 LYS A O 1
#

Sequence (246 aa):
GSHMIKLTAQQIFDKLLDEEKILSANNGQIRFFLGDVDIIVKQK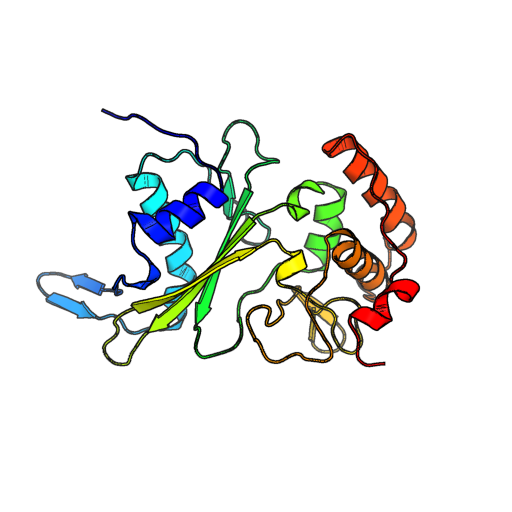DVVGNIIQEWLGGWLRKREIEFDVSTNTQMPPDFFLNKKDRSRELLEVKAFNRNASPGFDIADFKMYSDEIIHKPYMLDVDYLIFGYDMDDNGNNVTIKDLWLKKVWQITRSMDGWAINLQVKKGVVHKIRPGVWYSSINKKNMMPMFECLEDFVSAIEETVYQNPATRHNASLWKRKFEEAYKKHYNRSISIPRWHEIAHKYKKK